Protein AF-A0A7V9SM73-F1 (afdb_monomer)

Foldseek 3Di:
DDDPQKDKDKDKDQPCLVCLVVLLVVLQCLLVVLVVLLVVVKFKWKDKAFAQDKAQWTWTFDDDPVDTDTDIDGHQWIKHFHAKDFDFCDQVDAPDPVRTPKIKTWIWIAHPVPGIDIDIEMQPDWDDDLQKIKHFDWFQLQKDFQKFWKWWAFPVDDDIDIDIAGAQGWDADPQRKIKGWDGKEQAWDADPVRDTDHPDSHNPKIKTKIWIQGPVRDIDIAIAIQDDDDCPDPRQPDDPRTRMHTPDGRIGTRITMMMMMGDNPCSNVSSCVRSVVSNVVSVCSNVVRKIKMKMWMWHDDDVPDIDIDIDMDIPDDVVVVVVVVVVVVVVVD

Radius of gyration: 36.96 Å; Cα contacts (8 Å, |Δi|>4): 712; chains: 1; bounding box: 96×43×105 Å

Nearest PDB structures (foldseek):
  7s9y-assembly1_A  TM=2.688E-01  e=1.148E-07  Helicobacter hepaticus
  7s9z-assembly1_A  TM=2.799E-01  e=4.205E-07  Helicobacter hepaticus
  6g4r-assembly1_G  TM=1.790E-01  e=5.704E-01  Corynebacterium glutamicum
  5l2k-assembly1_A  TM=1.813E-01  e=2.329E+00  Homo sapiens
  8sgm-assembly1_A  TM=9.314E-02  e=4.000E+00  Homo sapiens

Structure (mmCIF, N/CA/C/O backbone):
data_AF-A0A7V9SM73-F1
#
_entry.id   AF-A0A7V9SM73-F1
#
loop_
_atom_site.group_PDB
_atom_site.id
_atom_site.type_symbol
_atom_site.label_atom_id
_atom_site.label_alt_id
_atom_site.label_comp_id
_atom_site.label_asym_id
_atom_site.label_entity_id
_atom_site.label_seq_id
_atom_site.pdbx_PDB_ins_code
_atom_site.Cartn_x
_atom_site.Cartn_y
_atom_site.Cartn_z
_atom_site.occupancy
_atom_site.B_iso_or_equiv
_atom_site.auth_seq_id
_atom_site.auth_comp_id
_atom_site.auth_asym_id
_atom_site.auth_atom_id
_atom_site.pdbx_PDB_model_num
ATOM 1 N N . THR A 1 1 ? -51.615 1.003 48.370 1.00 64.31 1 THR A N 1
ATOM 2 C CA . THR A 1 1 ? -52.283 -0.127 49.055 1.00 64.31 1 THR A CA 1
ATOM 3 C C . THR A 1 1 ? -52.753 0.336 50.409 1.00 64.31 1 THR A C 1
ATOM 5 O O . THR A 1 1 ? -52.022 1.058 51.076 1.00 64.31 1 THR A O 1
ATOM 8 N N . GLU A 1 2 ? -53.961 -0.045 50.805 1.00 69.06 2 GLU A N 1
ATOM 9 C CA . GLU A 1 2 ? -54.524 0.317 52.105 1.00 69.06 2 GLU A CA 1
ATOM 10 C C . GLU A 1 2 ? -54.327 -0.834 53.096 1.00 69.06 2 GLU A C 1
ATOM 12 O O . GLU A 1 2 ? -54.562 -1.998 52.764 1.00 69.06 2 GLU A O 1
ATOM 17 N N . LYS A 1 3 ? -53.828 -0.536 54.298 1.00 69.50 3 LYS A N 1
ATOM 18 C CA . LYS A 1 3 ? -53.634 -1.543 55.348 1.00 69.50 3 LYS A CA 1
ATOM 19 C C . LYS A 1 3 ? -53.884 -0.909 56.712 1.00 69.50 3 LYS A C 1
ATOM 21 O O . LYS A 1 3 ? -53.187 0.030 57.082 1.00 69.50 3 LYS A O 1
ATOM 26 N N . LYS A 1 4 ? -54.848 -1.454 57.468 1.00 67.38 4 LYS A N 1
ATOM 27 C CA . LYS A 1 4 ? -55.255 -0.961 58.802 1.00 67.38 4 LYS A CA 1
ATOM 28 C C . LYS A 1 4 ? -55.646 0.535 58.816 1.00 67.38 4 LYS A C 1
ATOM 30 O O . LYS A 1 4 ? -55.198 1.261 59.693 1.00 67.38 4 LYS A O 1
ATOM 35 N N . GLY A 1 5 ? -56.427 0.996 57.833 1.00 71.31 5 GLY A N 1
ATOM 36 C CA . GLY A 1 5 ? -56.902 2.390 57.752 1.00 71.31 5 GLY A CA 1
ATOM 37 C C . GLY A 1 5 ? -55.859 3.418 57.296 1.00 71.31 5 GLY A C 1
ATOM 38 O O . GLY A 1 5 ? -56.149 4.608 57.286 1.00 71.31 5 GLY A O 1
ATOM 39 N N . LYS A 1 6 ? -54.657 2.969 56.905 1.00 79.38 6 LYS A N 1
ATOM 40 C CA . LYS A 1 6 ? -53.593 3.825 56.366 1.00 79.38 6 LYS A CA 1
ATOM 41 C C . LYS A 1 6 ? -53.393 3.572 54.880 1.00 79.38 6 LYS A C 1
ATOM 43 O O . LYS A 1 6 ? -53.278 2.413 54.457 1.00 79.38 6 LYS A O 1
ATOM 48 N N . LEU A 1 7 ? -53.297 4.644 54.098 1.00 84.06 7 LEU A N 1
ATOM 49 C CA . LEU A 1 7 ? -53.053 4.579 52.660 1.00 84.06 7 LEU A CA 1
ATOM 50 C C . LEU A 1 7 ? -51.554 4.729 52.375 1.00 84.06 7 LEU A C 1
ATOM 52 O O . LEU A 1 7 ? -50.944 5.747 52.687 1.00 84.06 7 LEU A O 1
ATOM 56 N N . PHE A 1 8 ? -50.964 3.711 51.746 1.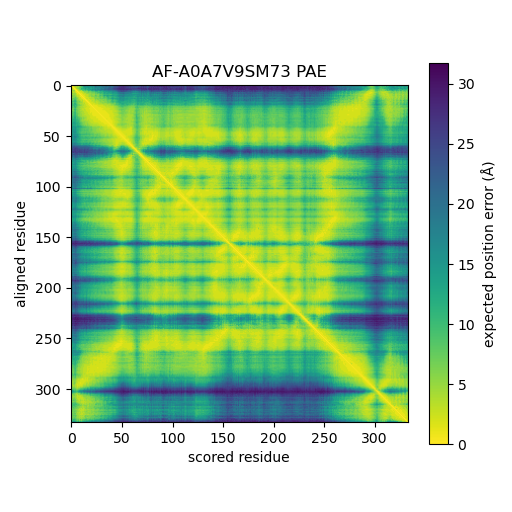00 85.00 8 PHE A N 1
ATOM 57 C CA . PHE A 1 8 ? -49.577 3.736 51.284 1.00 85.00 8 PHE A CA 1
ATOM 58 C C . PHE A 1 8 ? -49.524 3.978 49.776 1.00 85.00 8 PHE A C 1
ATOM 60 O O . PHE A 1 8 ? -50.068 3.185 48.997 1.00 85.00 8 PHE A O 1
ATOM 67 N N . VAL A 1 9 ? -48.819 5.026 49.360 1.00 87.31 9 VAL A N 1
ATOM 68 C CA . VAL A 1 9 ? -48.533 5.336 47.956 1.00 87.31 9 VAL A CA 1
ATOM 69 C C . VAL A 1 9 ? -47.044 5.129 47.704 1.00 87.31 9 VAL A C 1
ATOM 71 O O . VAL A 1 9 ? -46.205 5.575 48.483 1.00 87.31 9 VAL A O 1
ATOM 74 N N . PHE A 1 10 ? -46.708 4.432 46.620 1.00 88.94 10 PHE A N 1
ATOM 75 C CA . PHE A 1 10 ? -45.329 4.199 46.200 1.00 88.94 10 PHE A CA 1
ATOM 76 C C . PHE A 1 10 ? -45.153 4.631 44.751 1.00 88.94 10 PHE A C 1
ATOM 78 O O . PHE A 1 10 ? -45.909 4.203 43.880 1.00 88.94 10 PHE A O 1
ATOM 85 N N . GLY A 1 11 ? -44.130 5.444 44.504 1.00 87.19 11 GLY A N 1
ATOM 86 C CA . GLY A 1 11 ? -43.685 5.811 43.168 1.00 87.19 11 GLY A CA 1
ATOM 87 C C . GLY A 1 11 ? -42.206 5.496 42.998 1.00 87.19 11 GLY A C 1
ATOM 88 O O . GLY A 1 11 ? -41.393 5.772 43.883 1.00 87.19 11 GLY A O 1
ATOM 89 N N . GLU A 1 12 ? -41.833 4.943 41.846 1.00 90.25 12 GLU A N 1
ATOM 90 C CA . GLU A 1 12 ? -40.429 4.796 41.471 1.00 90.25 12 GLU A CA 1
ATOM 91 C C . GLU A 1 12 ? -40.165 5.223 40.031 1.00 90.25 12 GLU A C 1
ATOM 93 O O . GLU A 1 12 ? -41.010 5.077 39.151 1.00 90.25 12 GLU A O 1
ATOM 98 N N . SER A 1 13 ? -38.963 5.743 39.795 1.00 86.94 13 SER A N 1
ATOM 99 C CA . SER A 1 13 ? -38.484 6.138 38.471 1.00 86.94 13 SER A CA 1
ATOM 100 C C . SER A 1 13 ? -37.019 5.751 38.308 1.00 86.94 13 SER A C 1
ATOM 102 O O . SER A 1 13 ? -36.251 5.782 39.268 1.00 86.94 13 SER A O 1
ATOM 104 N N . GLY A 1 14 ? -36.624 5.343 37.100 1.00 84.50 14 GLY A N 1
ATOM 105 C CA . GLY A 1 14 ? -35.244 4.942 36.809 1.00 84.50 14 GLY A CA 1
ATOM 106 C C . GLY A 1 14 ? -34.864 3.534 37.288 1.00 84.50 14 GLY A C 1
ATOM 107 O O . GLY A 1 14 ? -33.688 3.275 37.527 1.00 84.50 14 GLY A O 1
ATOM 108 N N . ARG A 1 15 ? -35.830 2.606 37.420 1.00 85.62 15 ARG A N 1
ATOM 109 C CA . ARG A 1 15 ? -35.605 1.184 37.797 1.00 85.62 15 ARG A CA 1
ATOM 110 C C . ARG A 1 15 ? -34.465 0.519 37.024 1.00 85.62 15 ARG A C 1
ATOM 112 O O . ARG A 1 15 ? -33.701 -0.254 37.599 1.00 85.62 15 ARG A O 1
ATOM 119 N N . TRP A 1 16 ? -34.357 0.846 35.737 1.00 85.06 16 TRP A N 1
ATOM 120 C CA . TRP A 1 16 ? -33.359 0.319 34.808 1.00 85.06 16 TRP A CA 1
ATOM 121 C C . TRP A 1 16 ? -31.916 0.606 35.230 1.00 85.06 16 TRP A C 1
ATOM 123 O O . TRP A 1 16 ? -31.028 -0.160 34.876 1.00 85.06 16 TRP A O 1
ATOM 133 N N . ASN A 1 17 ? -31.665 1.637 36.045 1.00 86.31 17 ASN A N 1
ATOM 134 C CA . ASN A 1 17 ? -30.316 1.941 36.526 1.00 86.31 17 ASN A CA 1
ATOM 135 C C . ASN A 1 17 ? -29.705 0.787 37.346 1.00 86.31 17 ASN A C 1
ATOM 137 O O . ASN A 1 17 ? -28.495 0.594 37.359 1.00 86.31 17 ASN A O 1
ATOM 141 N N . ARG A 1 18 ? -30.537 -0.053 37.978 1.00 83.81 18 ARG A N 1
ATOM 142 C CA . ARG A 1 18 ? -30.065 -1.266 38.670 1.00 83.81 18 ARG A CA 1
ATOM 143 C C . ARG A 1 18 ? -29.374 -2.253 37.735 1.00 83.81 18 ARG A C 1
ATOM 145 O O . ARG A 1 18 ? -28.500 -2.986 38.179 1.00 83.81 18 ARG A O 1
ATOM 152 N N . LEU A 1 19 ? -29.758 -2.259 36.458 1.00 88.25 19 LEU A N 1
ATOM 153 C CA . LEU A 1 19 ? -29.127 -3.095 35.445 1.00 88.25 19 LEU A CA 1
ATOM 154 C C . LEU A 1 19 ? -27.842 -2.478 34.887 1.00 88.25 19 LEU A C 1
ATOM 156 O O . LEU A 1 19 ? -27.051 -3.182 34.269 1.00 88.25 19 LEU A O 1
ATOM 160 N N . GLY A 1 20 ? -27.603 -1.189 35.131 1.00 88.00 20 GLY A N 1
ATOM 161 C CA . GLY A 1 20 ? -26.483 -0.462 34.547 1.00 88.00 20 GLY A CA 1
ATOM 162 C C . GLY A 1 20 ? -25.119 -1.051 34.909 1.00 88.00 20 GLY A C 1
ATOM 163 O O . GLY A 1 20 ? -24.248 -1.123 34.048 1.00 88.00 20 GLY A O 1
ATOM 164 N N . ALA A 1 21 ? -24.954 -1.576 36.130 1.00 88.94 21 ALA A N 1
ATOM 165 C CA . ALA A 1 21 ? -23.734 -2.287 36.511 1.00 88.94 21 ALA A CA 1
ATOM 166 C C . ALA A 1 21 ? -23.471 -3.502 35.604 1.00 88.94 21 ALA A C 1
ATOM 168 O O . ALA A 1 21 ? -22.347 -3.682 35.146 1.00 88.94 21 ALA A O 1
ATOM 169 N N . TYR A 1 22 ? -24.493 -4.299 35.282 1.00 93.19 22 TYR A N 1
ATOM 170 C CA . TYR A 1 22 ? -24.337 -5.447 34.386 1.00 93.19 22 TYR A CA 1
ATOM 171 C C . TYR A 1 22 ? -24.033 -5.014 32.951 1.00 93.19 22 TYR A C 1
ATOM 173 O O . TYR A 1 22 ? -23.178 -5.618 32.314 1.00 93.19 22 TYR A O 1
ATOM 181 N N . ILE A 1 23 ? -24.661 -3.937 32.465 1.00 92.81 23 ILE A N 1
ATOM 182 C CA . ILE A 1 23 ? -24.383 -3.388 31.127 1.00 92.81 23 ILE A CA 1
ATOM 183 C C . ILE A 1 23 ? -22.910 -2.962 31.019 1.00 92.81 23 ILE A C 1
ATOM 185 O O . ILE A 1 23 ? -22.254 -3.293 30.035 1.00 92.81 23 ILE A O 1
ATOM 189 N N . VAL A 1 24 ? -22.365 -2.303 32.050 1.00 94.81 24 VAL A N 1
ATOM 190 C CA . VAL A 1 24 ? -20.937 -1.938 32.112 1.00 94.81 24 VAL A CA 1
ATOM 191 C C . VAL A 1 24 ? -20.042 -3.177 32.029 1.00 94.81 24 VAL A C 1
ATOM 193 O O . VAL A 1 24 ? -19.101 -3.190 31.240 1.00 94.81 24 VAL A O 1
ATOM 196 N N . HIS A 1 25 ? -20.339 -4.232 32.795 1.00 95.38 25 HIS A N 1
ATOM 197 C CA . HIS A 1 25 ? -19.528 -5.456 32.776 1.00 95.38 25 HIS A CA 1
ATOM 198 C C . HIS A 1 25 ? -19.610 -6.185 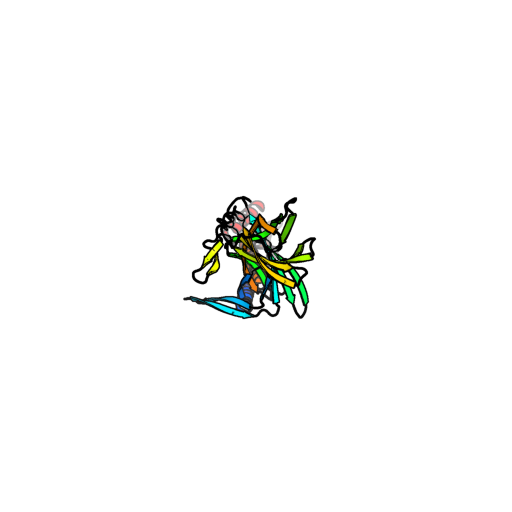31.434 1.00 95.38 25 HIS A C 1
ATOM 200 O O . HIS A 1 25 ? -18.589 -6.647 30.940 1.00 95.38 25 HIS A O 1
ATOM 206 N N . VAL A 1 26 ? -20.791 -6.260 30.816 1.00 96.06 26 VAL A N 1
ATOM 207 C CA . VAL A 1 26 ? -20.950 -6.864 29.485 1.00 96.06 26 VAL A CA 1
ATOM 208 C C . VAL A 1 26 ? -20.148 -6.088 28.440 1.00 96.06 26 VAL A C 1
ATOM 210 O O . VAL A 1 26 ? -19.432 -6.705 27.653 1.00 96.06 26 VAL A O 1
ATOM 213 N N . ALA A 1 27 ? -20.204 -4.753 28.453 1.00 95.62 27 ALA A N 1
ATOM 214 C CA . ALA A 1 27 ? -19.426 -3.927 27.531 1.00 95.62 27 ALA A CA 1
ATOM 215 C C . ALA A 1 27 ? -17.911 -4.108 27.734 1.00 95.62 27 ALA A C 1
ATOM 217 O O . ALA A 1 27 ? -17.169 -4.285 26.770 1.00 95.62 27 ALA A O 1
ATOM 218 N N . LEU A 1 28 ? -17.465 -4.146 28.992 1.00 96.06 28 LEU A N 1
ATOM 219 C CA . LEU A 1 28 ? -16.065 -4.355 29.358 1.00 96.06 28 LEU A CA 1
ATOM 220 C C . LEU A 1 28 ? -15.559 -5.756 28.972 1.00 96.06 28 LEU A C 1
ATOM 222 O O . LEU A 1 28 ? -14.483 -5.877 28.393 1.00 96.06 28 LEU A O 1
ATOM 226 N N . LEU A 1 29 ? -16.347 -6.807 29.214 1.00 96.25 29 LEU A N 1
ATOM 227 C CA . LEU A 1 29 ? -16.020 -8.166 28.771 1.00 96.25 29 LEU A CA 1
ATOM 228 C C . LEU A 1 29 ? -15.980 -8.265 27.244 1.00 96.25 29 LEU A C 1
ATOM 230 O O . LEU A 1 29 ? -15.068 -8.880 26.704 1.00 96.25 29 LEU A O 1
ATOM 234 N N . THR A 1 30 ? -16.920 -7.626 26.544 1.00 95.38 30 THR A N 1
ATOM 235 C CA . THR A 1 30 ? -16.930 -7.584 25.071 1.00 95.38 30 THR A CA 1
ATOM 236 C C . THR A 1 30 ? -15.675 -6.904 24.528 1.00 95.38 30 THR A C 1
ATOM 238 O O . THR A 1 30 ? -15.067 -7.404 23.585 1.00 95.38 30 THR A O 1
ATOM 241 N N . LEU A 1 31 ? -15.253 -5.797 25.149 1.00 95.00 31 LEU A N 1
ATOM 242 C CA . LEU A 1 31 ? -14.025 -5.088 24.793 1.00 95.00 31 LEU A CA 1
ATOM 243 C C . LEU A 1 31 ? -12.796 -5.988 24.960 1.00 95.00 31 LEU A C 1
ATOM 245 O O . LEU A 1 31 ? -12.011 -6.128 24.024 1.00 95.00 31 LEU A O 1
ATOM 249 N N . PHE A 1 32 ? -12.638 -6.626 26.123 1.00 94.88 32 PHE A N 1
ATOM 250 C CA . PHE A 1 32 ? -11.474 -7.472 26.389 1.00 94.88 32 PHE A CA 1
ATOM 251 C C . PHE A 1 32 ? -11.447 -8.737 25.540 1.00 94.88 32 PHE A C 1
ATOM 253 O O . PHE A 1 32 ? -10.401 -9.060 24.987 1.00 94.88 32 PHE A O 1
ATOM 260 N N . ILE A 1 33 ? -12.578 -9.429 25.395 1.00 94.50 33 ILE A N 1
ATOM 261 C CA . ILE A 1 33 ? -12.656 -10.643 24.577 1.00 94.50 33 ILE A CA 1
ATOM 262 C C . ILE A 1 33 ? -12.399 -10.306 23.108 1.00 94.50 33 ILE A C 1
ATOM 264 O O . ILE A 1 33 ? -11.611 -10.991 22.465 1.00 94.50 33 ILE A O 1
ATOM 268 N N . GLY A 1 34 ? -12.998 -9.234 22.579 1.00 92.19 34 GLY A N 1
ATOM 269 C CA . GLY A 1 34 ? -12.760 -8.826 21.195 1.00 92.19 34 GLY A CA 1
ATOM 270 C C . GLY A 1 34 ? -11.295 -8.457 20.946 1.00 92.19 34 GLY A C 1
ATOM 271 O O . GLY A 1 34 ? -10.704 -8.898 19.963 1.00 92.19 34 GLY A O 1
ATOM 272 N N . HIS A 1 35 ? -10.667 -7.722 21.867 1.00 90.25 35 HIS A N 1
ATOM 273 C CA . HIS A 1 35 ? -9.249 -7.394 21.738 1.00 90.25 35 HIS A CA 1
ATOM 274 C C . HIS A 1 35 ? -8.359 -8.640 21.839 1.00 90.25 35 HIS A C 1
ATOM 276 O O . HIS A 1 35 ? -7.471 -8.827 21.013 1.00 90.25 35 HIS A O 1
ATOM 282 N N . PHE A 1 36 ? -8.644 -9.534 22.789 1.00 91.88 36 PHE A N 1
ATOM 283 C CA . PHE A 1 36 ? -7.939 -10.806 22.938 1.00 91.88 36 PHE A CA 1
ATOM 284 C C . PHE A 1 36 ? -8.042 -11.672 21.675 1.00 91.88 36 PHE A C 1
ATOM 286 O O . PHE A 1 36 ? -7.029 -12.153 21.176 1.00 91.88 36 PHE A O 1
ATOM 293 N N . CYS A 1 37 ? -9.242 -11.823 21.106 1.00 91.31 37 CYS A N 1
ATOM 294 C CA . CYS A 1 37 ? -9.434 -12.551 19.854 1.00 91.31 37 CYS A CA 1
ATOM 295 C C . CYS A 1 37 ? -8.664 -11.905 18.693 1.00 91.31 37 CYS A C 1
ATOM 297 O O . CYS A 1 37 ? -8.046 -12.620 17.909 1.00 91.31 37 CYS A O 1
ATOM 299 N N . SER A 1 38 ? -8.656 -10.572 18.596 1.00 88.12 38 SER A N 1
ATOM 300 C CA . SER A 1 38 ? -7.887 -9.869 17.562 1.00 88.12 38 SER A CA 1
ATOM 301 C C . SER A 1 38 ? -6.384 -10.129 17.675 1.00 88.12 38 SER A C 1
ATOM 303 O O . SER A 1 38 ? -5.732 -10.259 16.647 1.00 88.12 38 SER A O 1
ATOM 305 N N . LEU A 1 39 ? -5.839 -10.203 18.892 1.00 86.38 39 LEU A N 1
ATOM 306 C CA . LEU A 1 39 ? -4.420 -10.489 19.119 1.00 86.38 39 LEU A CA 1
ATOM 307 C C . LEU A 1 39 ? -4.072 -11.959 18.860 1.00 86.38 39 LEU A C 1
ATOM 309 O O . LEU A 1 39 ? -2.995 -12.250 18.357 1.00 86.38 39 LEU A O 1
ATOM 313 N N . GLN A 1 40 ? -4.971 -12.885 19.204 1.00 88.69 40 GLN A N 1
ATOM 314 C CA . GLN A 1 40 ? -4.699 -14.319 19.108 1.00 88.69 40 GLN A CA 1
ATOM 315 C C . GLN A 1 40 ? -4.840 -14.872 17.684 1.00 88.69 40 GLN A C 1
ATOM 317 O O . GLN A 1 40 ? -4.158 -15.830 17.326 1.00 88.69 40 GLN A O 1
ATOM 322 N N . PHE A 1 41 ? -5.766 -14.318 16.896 1.00 88.88 41 PHE A N 1
ATOM 323 C CA . PHE A 1 41 ? -6.106 -14.821 15.558 1.00 88.88 41 PHE A CA 1
ATOM 324 C C . PHE A 1 41 ? -5.717 -13.870 14.427 1.00 88.88 41 PHE A C 1
ATOM 326 O O . PHE A 1 41 ? -5.799 -14.252 13.258 1.00 88.88 41 PHE A O 1
ATOM 333 N N . GLY A 1 42 ? -5.349 -12.636 14.762 1.00 88.62 42 GLY A N 1
ATOM 334 C CA . GLY A 1 42 ? -4.896 -11.640 13.809 1.00 88.62 42 GLY A CA 1
ATOM 335 C C . GLY A 1 42 ? -3.381 -11.509 13.767 1.00 88.62 42 GLY A C 1
ATOM 336 O O . GLY A 1 42 ? -2.667 -12.039 14.614 1.00 88.62 42 GLY A O 1
ATOM 337 N N . PHE A 1 43 ? -2.891 -10.790 12.763 1.00 89.56 43 PHE A N 1
ATOM 338 C CA . PHE A 1 43 ? -1.483 -10.419 12.660 1.00 89.56 43 PHE A CA 1
ATOM 339 C C . PHE A 1 43 ? -1.312 -9.139 11.845 1.00 89.56 43 PHE A C 1
ATOM 341 O O . PHE A 1 43 ? -2.157 -8.803 11.011 1.00 89.56 43 PHE A O 1
ATOM 348 N N . ASP A 1 44 ? -0.175 -8.481 12.049 1.00 90.31 44 ASP A N 1
ATOM 349 C CA . ASP A 1 44 ? 0.286 -7.364 11.234 1.00 90.31 44 ASP A CA 1
ATOM 350 C C . ASP A 1 44 ? 1.516 -7.806 10.419 1.00 90.31 44 ASP A C 1
ATOM 352 O O . ASP A 1 44 ? 2.416 -8.482 10.925 1.00 90.31 44 ASP A O 1
ATOM 356 N N . ALA A 1 45 ? 1.554 -7.438 9.141 1.00 92.19 45 ALA A N 1
ATOM 357 C CA . ALA A 1 45 ? 2.648 -7.760 8.234 1.00 92.19 45 ALA A CA 1
ATOM 358 C C . ALA A 1 45 ? 2.940 -6.614 7.265 1.00 92.19 45 ALA A C 1
ATOM 360 O O . ALA A 1 45 ? 2.062 -5.814 6.957 1.00 92.19 45 ALA A O 1
ATOM 36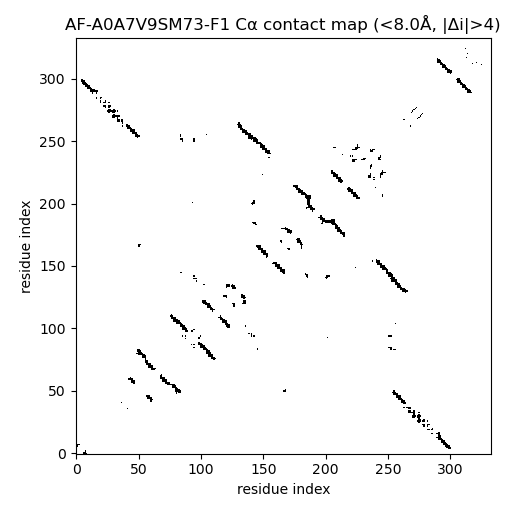1 N N . ASP A 1 46 ? 4.150 -6.585 6.724 1.00 93.44 46 ASP A N 1
ATOM 362 C CA . ASP A 1 46 ? 4.525 -5.720 5.613 1.00 93.44 46 ASP A CA 1
ATOM 363 C C . ASP A 1 46 ? 4.734 -6.543 4.343 1.00 93.44 46 ASP A C 1
ATOM 365 O O . ASP A 1 46 ? 5.250 -7.664 4.364 1.00 93.44 46 ASP A O 1
ATOM 369 N N . VAL A 1 47 ? 4.411 -5.943 3.203 1.00 94.12 47 VAL A N 1
ATOM 370 C CA . VAL A 1 47 ? 4.782 -6.477 1.899 1.00 94.12 47 VAL A CA 1
ATOM 371 C C . VAL A 1 47 ? 5.279 -5.367 0.989 1.00 94.12 47 VAL A C 1
ATOM 373 O O . VAL A 1 47 ? 4.643 -4.327 0.805 1.00 94.12 47 VAL A O 1
ATOM 376 N N . ARG A 1 48 ? 6.452 -5.590 0.401 1.00 94.56 48 ARG A N 1
ATOM 377 C CA . ARG A 1 48 ? 7.010 -4.711 -0.623 1.00 94.56 48 ARG A CA 1
ATOM 378 C C . ARG A 1 48 ? 6.418 -5.081 -1.977 1.00 94.56 48 ARG A C 1
ATOM 380 O O . ARG A 1 48 ? 6.487 -6.240 -2.376 1.00 94.56 48 ARG A O 1
ATOM 387 N N . MET A 1 49 ? 5.912 -4.076 -2.679 1.00 94.75 49 MET A N 1
ATOM 388 C CA . MET A 1 49 ? 5.229 -4.198 -3.960 1.00 94.75 49 MET A CA 1
ATOM 389 C C . MET A 1 49 ? 5.908 -3.333 -5.023 1.00 94.75 49 MET A C 1
ATOM 391 O O . MET A 1 49 ? 5.818 -2.103 -4.995 1.00 94.75 49 MET A O 1
ATOM 395 N N . MET A 1 50 ? 6.568 -3.976 -5.983 1.00 94.50 50 MET A N 1
ATOM 396 C CA . MET A 1 50 ? 7.009 -3.365 -7.241 1.00 94.50 50 MET A CA 1
ATOM 397 C C . MET A 1 50 ? 6.065 -3.737 -8.383 1.00 94.50 50 MET A C 1
ATOM 399 O O . MET A 1 50 ? 5.640 -4.887 -8.433 1.00 94.50 50 MET A O 1
ATOM 403 N N . PRO A 1 51 ? 5.777 -2.844 -9.345 1.00 94.50 51 PRO A N 1
ATOM 404 C CA . PRO A 1 51 ? 5.000 -3.211 -10.525 1.00 94.50 51 PRO A CA 1
ATOM 405 C C . PRO A 1 51 ? 5.588 -4.435 -11.233 1.00 94.50 51 PRO A C 1
ATOM 407 O O . PRO A 1 51 ? 6.797 -4.505 -11.452 1.00 94.50 51 PRO A O 1
ATOM 410 N N . GLY A 1 52 ? 4.732 -5.389 -11.591 1.00 92.69 52 GLY A N 1
ATOM 411 C CA . GLY A 1 52 ? 5.098 -6.687 -12.165 1.00 92.69 52 GLY A CA 1
ATOM 412 C C . GLY A 1 52 ? 5.520 -7.749 -11.143 1.00 92.69 52 GLY A C 1
ATOM 413 O O . GLY A 1 52 ? 5.640 -8.915 -11.511 1.00 92.69 52 GLY A O 1
ATOM 414 N N . GLN A 1 53 ? 5.726 -7.390 -9.872 1.00 94.06 53 GLN A N 1
ATOM 415 C CA . GLN A 1 53 ? 6.063 -8.348 -8.822 1.00 94.06 53 GLN A CA 1
ATOM 416 C C . GLN A 1 53 ? 4.841 -9.190 -8.461 1.00 94.06 53 GLN A C 1
ATOM 418 O O . GLN A 1 53 ? 3.766 -8.659 -8.173 1.00 94.06 53 GLN A O 1
ATOM 423 N N . VAL A 1 54 ? 5.055 -10.501 -8.427 1.00 95.56 54 VAL A N 1
ATOM 424 C CA . VAL A 1 54 ? 4.097 -11.509 -7.980 1.00 95.56 54 VAL A CA 1
ATOM 425 C C . VAL A 1 54 ? 4.654 -12.119 -6.699 1.00 95.56 54 VAL A C 1
ATOM 427 O O . VAL A 1 54 ? 5.801 -12.560 -6.682 1.00 95.56 54 VAL A O 1
ATOM 430 N N . THR A 1 55 ? 3.879 -12.110 -5.619 1.00 94.44 55 THR A N 1
ATOM 431 C CA . THR A 1 55 ? 4.296 -12.692 -4.340 1.00 94.44 55 THR A CA 1
ATOM 432 C C . THR A 1 55 ? 3.104 -13.239 -3.569 1.00 94.44 55 THR A C 1
ATOM 434 O O . THR A 1 55 ? 2.006 -12.687 -3.606 1.00 94.44 55 THR A O 1
ATOM 437 N N . ASN A 1 56 ? 3.322 -14.323 -2.841 1.00 93.12 56 ASN A N 1
ATOM 438 C CA . ASN A 1 56 ? 2.473 -14.757 -1.737 1.00 93.12 56 ASN A CA 1
ATOM 439 C C . ASN A 1 56 ? 3.207 -14.637 -0.393 1.00 93.12 56 ASN A C 1
ATOM 441 O O . ASN A 1 56 ? 2.638 -14.983 0.632 1.00 93.12 56 ASN A O 1
ATOM 445 N N . GLU A 1 57 ? 4.450 -14.160 -0.377 1.00 92.44 57 GLU A N 1
ATOM 446 C CA . GLU A 1 57 ? 5.244 -13.985 0.834 1.00 92.44 57 GLU A CA 1
ATOM 447 C C . GLU A 1 57 ? 5.049 -12.587 1.424 1.00 92.44 57 GLU A C 1
ATOM 449 O O . GLU A 1 57 ? 5.073 -11.574 0.715 1.00 92.44 57 GLU A O 1
ATOM 454 N N . ILE A 1 58 ? 4.881 -12.551 2.742 1.00 90.56 58 ILE A N 1
ATOM 455 C CA . ILE A 1 58 ? 4.714 -11.362 3.575 1.00 90.56 58 ILE A CA 1
ATOM 456 C C . ILE A 1 58 ? 5.702 -11.413 4.742 1.00 90.56 58 ILE A C 1
ATOM 458 O O . ILE A 1 58 ? 6.149 -12.486 5.144 1.00 90.56 58 ILE A O 1
ATOM 462 N N . GLN A 1 59 ? 6.042 -10.255 5.300 1.00 87.88 59 GLN A N 1
ATOM 463 C CA . GLN A 1 59 ? 6.910 -10.151 6.471 1.00 87.88 59 GLN A CA 1
ATOM 464 C C . GLN A 1 59 ? 6.067 -9.831 7.699 1.00 87.88 59 GLN A C 1
ATOM 466 O O . GLN A 1 59 ? 5.632 -8.693 7.856 1.00 87.88 59 GLN A O 1
ATOM 471 N N . LEU A 1 60 ? 5.837 -10.820 8.561 1.00 82.94 60 LEU A N 1
ATOM 472 C CA . LEU A 1 60 ? 5.174 -10.611 9.847 1.00 82.94 60 LEU A CA 1
ATOM 473 C C . LEU A 1 60 ? 6.003 -9.661 10.709 1.00 82.94 60 LEU A C 1
ATOM 475 O O . LEU A 1 60 ? 7.232 -9.729 10.699 1.00 82.94 60 LEU A O 1
ATOM 479 N N . ILE A 1 61 ? 5.327 -8.790 11.450 1.00 75.75 61 ILE A N 1
ATOM 480 C CA . ILE A 1 61 ? 5.957 -7.906 12.426 1.00 75.75 61 ILE A CA 1
ATOM 481 C C . ILE A 1 61 ? 5.600 -8.427 13.813 1.00 75.75 61 ILE A C 1
ATOM 483 O O . ILE A 1 61 ? 4.472 -8.243 14.268 1.00 75.75 61 ILE A O 1
ATOM 487 N N . GLU A 1 62 ? 6.557 -9.059 14.489 1.00 67.69 62 GLU A N 1
ATOM 488 C CA . GLU A 1 62 ? 6.377 -9.490 15.873 1.00 67.69 62 GLU A CA 1
ATOM 489 C C . GLU A 1 62 ? 7.114 -8.533 16.814 1.00 67.69 62 GLU A C 1
ATOM 491 O O . GLU A 1 62 ? 8.312 -8.274 16.673 1.00 67.69 62 GLU A O 1
ATOM 496 N N . PHE A 1 63 ? 6.369 -7.958 17.758 1.00 61.38 63 PHE A N 1
ATOM 497 C CA . PHE A 1 63 ? 6.911 -7.079 18.787 1.00 61.38 63 PHE A CA 1
ATOM 498 C C . PHE A 1 63 ? 7.199 -7.907 20.040 1.00 61.38 63 PHE A C 1
ATOM 500 O O . PHE A 1 63 ? 6.306 -8.117 20.860 1.00 61.38 63 PHE A O 1
ATOM 507 N N . ASN A 1 64 ? 8.444 -8.358 20.206 1.00 57.31 64 ASN A N 1
ATOM 508 C CA . ASN A 1 64 ? 8.919 -8.835 21.501 1.00 57.31 64 ASN A CA 1
ATOM 509 C C . ASN A 1 64 ? 9.444 -7.651 22.323 1.00 57.31 64 ASN A C 1
ATOM 511 O O . ASN A 1 64 ? 9.957 -6.681 21.766 1.00 57.31 64 ASN A O 1
ATOM 515 N N . LEU A 1 65 ? 9.310 -7.735 23.653 1.00 61.06 65 LEU A N 1
ATOM 516 C CA . LEU A 1 65 ? 9.644 -6.666 24.613 1.00 61.06 65 LEU A CA 1
ATOM 517 C C . LEU A 1 65 ? 11.040 -6.048 24.401 1.00 61.06 65 LEU A C 1
ATOM 519 O O . LEU A 1 65 ? 11.216 -4.870 24.704 1.00 61.06 65 LEU A O 1
ATOM 523 N N . ASP A 1 66 ? 11.981 -6.807 23.828 1.00 57.25 66 ASP A N 1
ATOM 524 C CA . ASP A 1 66 ? 13.361 -6.376 23.591 1.00 57.25 66 ASP A CA 1
ATOM 525 C C . ASP A 1 66 ? 13.770 -6.295 22.102 1.00 57.25 66 ASP A C 1
ATOM 527 O O . ASP A 1 66 ? 14.789 -5.670 21.800 1.00 57.25 66 ASP A O 1
ATOM 531 N N . GLN A 1 67 ? 13.024 -6.893 21.156 1.00 54.41 67 GLN A N 1
ATOM 532 C CA . GLN A 1 67 ? 13.392 -6.935 19.726 1.00 54.41 67 GLN A CA 1
ATOM 533 C C . GLN A 1 67 ? 12.168 -7.003 18.794 1.00 54.41 67 GLN A C 1
ATOM 535 O O . GLN A 1 67 ? 11.221 -7.750 19.033 1.00 54.41 67 GLN A O 1
ATOM 540 N N . GLN A 1 68 ? 12.213 -6.235 17.699 1.00 60.91 68 GLN A N 1
ATOM 541 C CA . GLN A 1 68 ? 11.280 -6.367 16.578 1.00 60.91 68 GLN A CA 1
ATOM 542 C C . GLN A 1 68 ? 11.851 -7.390 15.594 1.00 60.91 68 GLN A C 1
ATOM 544 O O . GLN A 1 68 ? 12.832 -7.102 14.904 1.00 60.91 68 GLN A O 1
ATOM 549 N N . GLU A 1 69 ? 11.235 -8.564 15.510 1.00 67.00 69 GLU A N 1
ATOM 550 C CA . GLU A 1 69 ? 11.660 -9.615 14.588 1.00 67.00 69 GLU A CA 1
ATOM 551 C C . GLU A 1 69 ? 10.704 -9.679 13.392 1.00 67.00 69 GLU A C 1
ATOM 553 O O . GLU A 1 69 ? 9.488 -9.508 13.521 1.00 67.00 69 GLU A O 1
ATOM 558 N N . ARG A 1 70 ? 11.274 -9.859 12.194 1.00 69.81 70 ARG A N 1
ATOM 559 C CA . ARG A 1 70 ? 10.525 -9.992 10.942 1.00 69.81 70 ARG A CA 1
ATOM 560 C C . ARG A 1 70 ? 10.688 -11.409 10.420 1.00 69.81 70 ARG A C 1
ATOM 562 O O . ARG A 1 70 ? 11.794 -11.790 10.042 1.00 69.81 70 ARG A O 1
ATOM 569 N N . TYR A 1 71 ? 9.593 -12.157 10.345 1.00 79.06 71 TYR A N 1
ATOM 570 C CA . TYR A 1 71 ? 9.588 -13.527 9.834 1.00 79.06 71 TYR A CA 1
ATOM 571 C C . TYR A 1 71 ? 8.757 -13.615 8.555 1.00 79.06 71 TYR A C 1
ATOM 573 O O . TYR A 1 71 ? 7.726 -12.954 8.424 1.00 79.06 71 TYR A O 1
ATOM 581 N N . ALA A 1 72 ? 9.218 -14.409 7.589 1.00 81.69 72 ALA A N 1
ATOM 582 C CA . ALA A 1 72 ? 8.483 -14.641 6.353 1.00 81.69 72 ALA A CA 1
ATOM 583 C C . ALA A 1 72 ? 7.289 -15.570 6.620 1.00 81.69 72 ALA A C 1
ATOM 585 O O . ALA A 1 72 ? 7.447 -16.636 7.214 1.00 81.69 72 ALA A O 1
ATOM 586 N N . ALA A 1 73 ? 6.108 -15.178 6.156 1.00 86.19 73 ALA A N 1
ATOM 587 C CA . ALA A 1 73 ? 4.912 -16.009 6.141 1.00 86.19 73 ALA A CA 1
ATOM 588 C C . ALA A 1 73 ? 4.282 -15.990 4.750 1.00 86.19 73 ALA A C 1
ATOM 590 O O . ALA A 1 73 ? 4.504 -15.065 3.970 1.00 86.19 73 ALA A O 1
ATOM 591 N N . SER A 1 74 ? 3.487 -17.009 4.438 1.00 89.38 74 SER A N 1
ATOM 592 C CA . SER A 1 74 ? 2.813 -17.118 3.147 1.00 89.38 74 SER A CA 1
ATOM 593 C C . SER A 1 74 ? 1.317 -16.857 3.281 1.00 89.38 74 SER A C 1
ATOM 595 O O . SER A 1 74 ? 0.655 -17.360 4.187 1.00 89.38 74 SER A O 1
ATOM 597 N N . LEU A 1 75 ? 0.781 -16.085 2.345 1.00 91.50 75 LEU A N 1
ATOM 598 C CA . LEU A 1 75 ? -0.643 -15.869 2.155 1.00 91.50 75 LEU A CA 1
ATOM 599 C C . LEU A 1 75 ? -1.286 -17.074 1.451 1.00 91.50 75 LEU A C 1
ATOM 601 O O . LEU A 1 75 ? -0.631 -17.746 0.649 1.00 91.50 75 LEU A O 1
ATOM 605 N N . PRO A 1 76 ? -2.590 -17.317 1.680 1.00 92.69 76 PRO A N 1
ATOM 606 C CA . PRO A 1 76 ? -3.338 -18.374 0.995 1.00 92.69 76 PRO A CA 1
ATOM 607 C C . PRO A 1 76 ? -3.692 -18.027 -0.464 1.00 92.69 76 PRO A C 1
ATOM 609 O O . PRO A 1 76 ? -4.296 -18.835 -1.162 1.00 92.69 76 PRO A O 1
ATOM 612 N N . PHE A 1 77 ? -3.331 -16.830 -0.925 1.00 94.12 77 PHE A N 1
ATOM 613 C CA . PHE A 1 77 ? -3.537 -16.331 -2.282 1.00 94.12 77 PHE A CA 1
ATOM 614 C C . PHE A 1 77 ? -2.285 -15.598 -2.761 1.00 94.12 77 PHE A C 1
ATOM 616 O O . PHE A 1 77 ? -1.411 -15.229 -1.973 1.00 94.12 77 PHE A O 1
ATOM 623 N N . THR A 1 78 ? -2.203 -15.362 -4.065 1.00 96.06 78 THR A N 1
ATOM 624 C CA . THR A 1 78 ? -1.100 -14.612 -4.664 1.00 96.06 78 THR A CA 1
ATOM 625 C C . THR A 1 78 ? -1.511 -13.164 -4.887 1.00 96.06 78 THR A C 1
ATOM 627 O O . THR A 1 78 ? -2.632 -12.887 -5.309 1.00 96.06 78 THR A O 1
ATOM 630 N N . ILE A 1 79 ? -0.599 -12.234 -4.616 1.00 95.88 79 ILE A N 1
ATOM 631 C CA . ILE A 1 79 ? -0.775 -10.817 -4.908 1.00 95.88 79 ILE A CA 1
ATOM 632 C C . ILE A 1 79 ? 0.198 -10.419 -6.015 1.00 95.88 79 ILE A C 1
ATOM 634 O O . ILE A 1 79 ? 1.405 -10.637 -5.915 1.00 95.88 79 ILE A O 1
ATOM 638 N N . THR A 1 80 ? -0.333 -9.786 -7.053 1.00 96.69 80 THR A N 1
ATOM 639 C CA . THR A 1 80 ? 0.435 -9.160 -8.126 1.00 96.69 80 THR A CA 1
ATOM 640 C C . THR A 1 80 ? 0.284 -7.650 -8.030 1.00 96.69 80 THR A C 1
ATOM 642 O O . THR A 1 80 ? -0.832 -7.135 -8.066 1.00 96.69 80 THR A O 1
ATOM 645 N N . CYS A 1 81 ? 1.389 -6.918 -7.945 1.00 96.50 81 CYS A N 1
ATOM 646 C CA . CYS A 1 81 ? 1.364 -5.464 -8.073 1.00 96.50 81 CYS A CA 1
ATOM 647 C C . CYS A 1 81 ? 1.317 -5.104 -9.560 1.00 96.50 81 CYS A C 1
ATOM 649 O O . CYS A 1 81 ? 2.277 -5.342 -10.291 1.00 96.50 81 CYS A O 1
ATOM 651 N N . THR A 1 82 ? 0.193 -4.572 -10.033 1.00 94.88 82 THR A N 1
ATOM 652 C CA . THR A 1 82 ? 0.009 -4.264 -11.459 1.00 94.88 82 THR A CA 1
ATOM 653 C C . THR A 1 82 ? 0.506 -2.868 -11.801 1.00 94.88 82 THR A C 1
ATOM 655 O O . THR A 1 82 ? 1.092 -2.673 -12.863 1.00 94.88 82 THR A O 1
ATOM 658 N N . ASP A 1 83 ? 0.310 -1.904 -10.903 1.00 94.69 83 ASP A N 1
ATOM 659 C CA . ASP A 1 83 ? 0.679 -0.509 -11.123 1.00 94.69 83 ASP A CA 1
ATOM 660 C C . ASP A 1 83 ? 0.911 0.216 -9.793 1.00 94.69 83 ASP A C 1
ATOM 662 O O . ASP A 1 83 ? 0.257 -0.071 -8.787 1.00 94.69 83 ASP A O 1
ATOM 666 N N . ILE A 1 84 ? 1.817 1.194 -9.801 1.00 94.81 84 ILE A N 1
ATOM 667 C CA . ILE A 1 84 ? 1.978 2.144 -8.698 1.00 94.81 84 ILE A CA 1
ATOM 668 C C . ILE A 1 84 ? 1.998 3.563 -9.236 1.00 94.81 84 ILE A C 1
ATOM 670 O O . ILE A 1 84 ? 2.730 3.904 -10.168 1.00 94.81 84 ILE A O 1
ATOM 674 N N . GLN A 1 85 ? 1.209 4.409 -8.594 1.00 92.62 85 GLN A N 1
ATOM 675 C CA . GLN A 1 85 ? 1.052 5.799 -8.960 1.00 92.62 85 GLN A CA 1
ATOM 676 C C . GLN A 1 85 ? 1.232 6.675 -7.725 1.00 92.62 85 GLN A C 1
ATOM 678 O O . GLN A 1 85 ? 0.746 6.363 -6.637 1.00 92.62 85 GLN A O 1
ATOM 683 N N . GLN A 1 86 ? 1.902 7.804 -7.918 1.00 91.19 86 GLN A N 1
ATOM 684 C CA . GLN A 1 86 ? 2.060 8.830 -6.903 1.00 91.19 86 GLN A CA 1
ATOM 685 C C . GLN A 1 86 ? 1.483 10.136 -7.434 1.00 91.19 86 GLN A C 1
ATOM 687 O O . GLN A 1 86 ? 1.893 10.633 -8.482 1.00 91.19 86 GLN A O 1
ATOM 692 N N . LYS A 1 87 ? 0.529 10.703 -6.702 1.00 90.56 87 LYS A N 1
ATOM 693 C CA . LYS A 1 87 ? 0.012 12.041 -6.972 1.00 90.56 87 LYS A CA 1
ATOM 694 C C . LYS A 1 87 ? 0.762 13.025 -6.088 1.00 90.56 87 LYS A C 1
ATOM 696 O O . LYS A 1 87 ? 0.687 12.923 -4.867 1.00 90.56 87 LYS A O 1
ATOM 701 N N . LEU A 1 88 ? 1.490 13.955 -6.698 1.00 90.12 88 LEU A N 1
ATOM 702 C CA . LEU A 1 88 ? 2.283 14.954 -5.980 1.00 90.12 88 LEU A CA 1
ATOM 703 C C . LEU A 1 88 ? 1.460 16.203 -5.637 1.00 90.12 88 LEU A C 1
ATOM 705 O O . LEU A 1 88 ? 0.480 16.507 -6.320 1.00 90.12 88 LEU A O 1
ATOM 709 N N . ILE A 1 89 ? 1.877 16.921 -4.592 1.00 89.88 89 ILE A N 1
ATOM 710 C CA . ILE A 1 89 ? 1.335 18.240 -4.233 1.00 89.88 89 ILE A CA 1
ATOM 711 C C . ILE A 1 89 ? 1.824 19.273 -5.254 1.00 89.88 89 ILE A C 1
ATOM 713 O O . ILE A 1 89 ? 1.011 19.912 -5.918 1.00 89.88 89 ILE A O 1
ATOM 717 N N . ASP A 1 90 ? 3.145 19.383 -5.426 1.00 89.38 90 ASP A N 1
ATOM 718 C CA . ASP A 1 90 ? 3.768 20.063 -6.561 1.00 89.38 90 ASP A CA 1
ATOM 719 C C . ASP A 1 90 ? 4.161 19.025 -7.629 1.00 89.38 90 ASP A C 1
ATOM 721 O O . ASP A 1 90 ? 5.094 18.242 -7.399 1.00 89.38 90 ASP A O 1
ATOM 725 N N . PRO A 1 91 ? 3.513 19.024 -8.812 1.00 84.56 91 PRO A N 1
ATOM 726 C CA . PRO A 1 91 ? 3.833 18.111 -9.910 1.00 84.56 91 PRO A CA 1
ATOM 727 C C . PRO A 1 91 ? 5.289 18.179 -10.387 1.00 84.56 91 PRO A C 1
ATOM 729 O O . PRO A 1 91 ? 5.800 17.206 -10.942 1.00 84.56 91 PRO A O 1
ATOM 732 N N . LYS A 1 92 ? 5.971 19.318 -10.202 1.00 84.50 92 LYS A N 1
ATOM 733 C CA . LYS A 1 92 ? 7.374 19.491 -10.611 1.00 84.50 92 LYS A CA 1
ATOM 734 C C . LYS A 1 92 ? 8.366 19.114 -9.512 1.00 84.50 92 LYS A C 1
ATOM 736 O O . LYS A 1 92 ? 9.545 18.920 -9.820 1.00 84.50 92 LYS A O 1
ATOM 741 N N . GLY A 1 93 ? 7.892 18.956 -8.278 1.00 85.94 93 GLY A N 1
ATOM 742 C CA . GLY A 1 93 ? 8.703 18.684 -7.099 1.00 85.94 93 GLY A CA 1
ATOM 743 C C . GLY A 1 93 ? 9.320 17.281 -7.045 1.00 85.94 93 GLY A C 1
ATOM 744 O O . GLY A 1 93 ? 9.413 16.547 -8.040 1.00 85.94 93 GLY A O 1
ATOM 745 N N . SER A 1 94 ? 9.796 16.924 -5.852 1.00 87.88 94 SER A N 1
ATOM 746 C CA . SER A 1 94 ? 10.376 15.606 -5.577 1.00 87.88 94 SER A CA 1
ATOM 747 C C . SER A 1 94 ? 9.294 14.539 -5.375 1.00 87.88 94 SER A C 1
ATOM 749 O O . SER A 1 94 ? 8.156 14.864 -5.050 1.00 87.88 94 SER A O 1
ATOM 751 N N . ILE A 1 95 ? 9.669 13.268 -5.521 1.00 89.06 95 ILE A N 1
ATOM 752 C CA . ILE A 1 95 ? 8.837 12.104 -5.169 1.00 89.06 95 ILE A CA 1
ATOM 753 C C . ILE A 1 95 ? 8.916 11.742 -3.679 1.00 89.06 95 ILE A C 1
ATOM 755 O O . ILE A 1 95 ? 8.413 10.700 -3.264 1.00 89.06 95 ILE A O 1
ATOM 759 N N . GLU A 1 96 ? 9.556 12.591 -2.874 1.00 88.19 96 GLU A N 1
ATOM 760 C CA . GLU A 1 96 ? 9.609 12.428 -1.426 1.00 88.19 96 GLU A CA 1
ATOM 761 C C . GLU A 1 96 ? 8.215 12.433 -0.791 1.00 88.19 96 GLU A C 1
ATOM 763 O O . GLU A 1 96 ? 7.251 13.025 -1.292 1.00 88.19 96 GLU A O 1
ATOM 768 N N . ILE A 1 97 ? 8.130 11.792 0.374 1.00 85.69 97 ILE A N 1
ATOM 769 C CA . ILE A 1 97 ? 6.883 11.629 1.128 1.00 85.69 97 ILE A CA 1
ATOM 770 C C . ILE A 1 97 ? 6.230 12.988 1.431 1.00 85.69 97 ILE A C 1
ATOM 772 O O . ILE A 1 97 ? 5.016 13.130 1.319 1.00 85.69 97 ILE A O 1
ATOM 776 N N . ASN A 1 98 ? 7.027 14.017 1.732 1.00 88.69 98 ASN A N 1
ATOM 777 C CA . ASN A 1 98 ? 6.539 15.362 2.058 1.00 88.69 98 ASN A CA 1
ATOM 778 C C . ASN A 1 98 ? 5.837 16.094 0.895 1.00 88.69 98 ASN A C 1
ATOM 780 O O . ASN A 1 98 ? 5.066 17.014 1.148 1.00 88.69 98 ASN A O 1
ATOM 784 N N . ASN A 1 99 ? 6.084 15.697 -0.356 1.00 89.44 99 ASN A N 1
ATOM 785 C CA . ASN A 1 99 ? 5.448 16.258 -1.550 1.00 89.44 99 ASN A CA 1
ATOM 786 C C . ASN A 1 99 ? 4.366 15.320 -2.118 1.00 89.44 99 ASN A C 1
ATOM 788 O O . ASN A 1 99 ? 3.964 15.447 -3.273 1.00 89.44 99 ASN A O 1
ATOM 792 N N . THR A 1 100 ? 3.893 14.354 -1.330 1.00 88.00 100 THR A N 1
ATOM 793 C CA . THR A 1 100 ? 2.887 13.378 -1.759 1.00 88.00 100 THR A CA 1
ATOM 794 C C . THR A 1 100 ? 1.491 13.793 -1.310 1.00 88.00 100 THR A C 1
ATOM 796 O O . THR A 1 100 ? 1.255 14.009 -0.127 1.00 88.00 100 THR A O 1
ATOM 799 N N . LEU A 1 101 ? 0.548 13.830 -2.253 1.00 88.56 101 LEU A N 1
ATOM 800 C CA . LEU A 1 101 ? -0.882 13.953 -1.979 1.00 88.56 101 LEU A CA 1
ATOM 801 C C . LEU A 1 101 ? -1.566 12.583 -1.833 1.00 88.56 101 LEU A C 1
ATOM 803 O O . LEU A 1 101 ? -2.395 12.414 -0.946 1.00 88.56 101 LEU A O 1
ATOM 807 N N . ASP A 1 102 ? -1.248 11.621 -2.704 1.00 89.62 102 ASP A N 1
ATOM 808 C CA . ASP A 1 102 ? -1.747 10.241 -2.603 1.00 89.62 102 ASP A CA 1
ATOM 809 C C . ASP A 1 102 ? -0.745 9.231 -3.180 1.00 89.62 102 ASP A C 1
ATOM 811 O O . ASP A 1 102 ? -0.078 9.504 -4.185 1.00 89.62 102 ASP A O 1
ATOM 815 N N . TRP A 1 103 ? -0.692 8.049 -2.566 1.00 88.00 103 TRP A N 1
ATOM 816 C CA . TRP A 1 103 ? -0.028 6.860 -3.098 1.00 88.00 103 TRP A CA 1
ATOM 817 C C . TRP A 1 103 ? -1.075 5.826 -3.434 1.00 88.00 103 TRP A C 1
ATOM 819 O O . TRP A 1 103 ? -1.742 5.316 -2.541 1.00 88.00 103 TRP A O 1
ATOM 829 N N . ARG A 1 104 ? -1.167 5.467 -4.708 1.00 94.25 104 ARG A N 1
ATOM 830 C CA . ARG A 1 104 ? -2.029 4.392 -5.174 1.00 94.25 104 ARG A CA 1
ATOM 831 C C . ARG A 1 104 ? -1.168 3.193 -5.543 1.00 94.25 104 ARG A C 1
ATOM 833 O O . ARG A 1 104 ? -0.296 3.298 -6.404 1.00 94.25 104 ARG A O 1
ATOM 840 N N . THR A 1 105 ? -1.446 2.051 -4.930 1.00 96.44 105 THR A N 1
ATOM 841 C CA . THR A 1 105 ? -0.955 0.743 -5.380 1.00 96.44 105 THR A CA 1
ATOM 842 C C . THR A 1 105 ? -2.135 -0.025 -5.934 1.00 96.44 105 THR A C 1
ATOM 844 O O . THR A 1 105 ? -3.093 -0.273 -5.204 1.00 96.44 105 THR A O 1
ATOM 847 N N . GLN A 1 106 ? -2.070 -0.412 -7.202 1.00 96.44 106 GLN A N 1
ATOM 848 C CA . GLN A 1 106 ? -3.027 -1.347 -7.763 1.00 96.44 106 GLN A CA 1
ATOM 849 C C . GLN A 1 106 ? -2.503 -2.767 -7.569 1.00 96.44 106 GLN A C 1
ATOM 851 O O . GLN A 1 106 ? -1.390 -3.104 -7.984 1.00 96.44 106 GLN A O 1
ATOM 856 N N . ILE A 1 107 ? -3.319 -3.589 -6.922 1.00 96.81 107 ILE A N 1
ATOM 857 C CA . ILE A 1 107 ? -3.028 -4.994 -6.684 1.00 96.81 107 ILE A CA 1
ATOM 858 C C . ILE A 1 107 ? -4.075 -5.863 -7.367 1.00 96.81 107 ILE A C 1
ATOM 860 O O . ILE A 1 107 ? -5.266 -5.550 -7.385 1.00 96.81 107 ILE A O 1
ATOM 864 N N . ARG A 1 108 ? -3.619 -6.984 -7.909 1.00 96.88 108 ARG A N 1
ATOM 865 C CA . ARG A 1 108 ? -4.455 -8.095 -8.336 1.00 96.88 108 ARG A CA 1
ATOM 866 C C . ARG A 1 108 ? -4.237 -9.241 -7.361 1.00 96.88 108 ARG A C 1
ATOM 868 O O . ARG A 1 108 ? -3.114 -9.709 -7.209 1.00 96.88 108 ARG A O 1
ATOM 875 N N . ILE A 1 109 ? -5.302 -9.660 -6.698 1.00 96.50 109 ILE A N 1
ATOM 876 C CA . ILE A 1 109 ? -5.326 -10.859 -5.873 1.00 96.50 109 ILE A CA 1
ATOM 877 C C . ILE A 1 109 ? -5.838 -11.997 -6.743 1.00 96.50 109 ILE A C 1
ATOM 879 O O . ILE A 1 109 ? -6.930 -11.896 -7.293 1.00 96.50 109 ILE A O 1
ATOM 883 N N . ASP A 1 110 ? -5.055 -13.061 -6.862 1.00 96.12 110 ASP A N 1
ATOM 884 C CA . ASP A 1 110 ? -5.456 -14.308 -7.500 1.00 96.12 110 ASP A CA 1
ATOM 885 C C . ASP A 1 110 ? -5.678 -15.352 -6.397 1.00 96.12 110 ASP A C 1
ATOM 887 O O . ASP A 1 110 ? -4.730 -15.891 -5.816 1.00 96.12 110 ASP A O 1
ATOM 891 N N . ASP A 1 111 ? -6.951 -15.582 -6.070 1.00 94.06 111 ASP A N 1
ATOM 892 C CA . ASP A 1 111 ? -7.385 -16.511 -5.033 1.00 94.06 111 ASP A CA 1
ATOM 893 C C . ASP A 1 111 ? -7.898 -17.817 -5.667 1.00 94.06 111 ASP A C 1
ATOM 895 O O . ASP A 1 111 ? -8.843 -17.773 -6.463 1.00 94.06 111 ASP A O 1
ATOM 899 N N . PRO A 1 112 ? -7.319 -18.985 -5.332 1.00 92.94 112 PRO A N 1
ATOM 900 C CA . PRO A 1 112 ? -7.765 -20.268 -5.874 1.00 92.94 112 PRO A CA 1
ATOM 901 C C . PRO A 1 112 ? -9.236 -20.606 -5.587 1.00 92.94 112 PRO A C 1
ATOM 903 O O . PRO A 1 112 ? -9.841 -21.366 -6.339 1.00 92.94 112 PRO A O 1
ATOM 906 N N . GLU A 1 113 ? -9.806 -20.070 -4.505 1.00 93.12 113 GLU A N 1
ATOM 907 C CA . GLU A 1 113 ? -11.154 -20.405 -4.032 1.00 93.12 113 GLU A CA 1
ATOM 908 C C . GLU A 1 113 ? -12.209 -19.385 -4.499 1.00 93.12 113 GLU A C 1
ATOM 910 O O . GLU A 1 113 ? -13.343 -19.759 -4.793 1.00 93.12 113 GLU A O 1
ATOM 915 N N . TYR A 1 114 ? -11.836 -18.105 -4.616 1.00 91.38 114 TYR A N 1
ATOM 916 C CA . TYR A 1 114 ? -12.770 -16.998 -4.897 1.00 91.38 114 TYR A CA 1
ATOM 917 C C . TYR A 1 114 ? -12.522 -16.284 -6.235 1.00 91.38 114 TYR A C 1
ATOM 919 O O . TYR A 1 114 ? -13.317 -15.430 -6.634 1.00 91.38 114 TYR A O 1
ATOM 927 N N . GLY A 1 115 ? -11.458 -16.644 -6.955 1.00 93.00 115 GLY A N 1
ATOM 928 C CA . GLY A 1 115 ? -11.097 -16.062 -8.244 1.00 93.00 115 GLY A CA 1
ATOM 929 C C . GLY A 1 115 ? -10.204 -14.824 -8.139 1.00 93.00 115 GLY A C 1
ATOM 930 O O . GLY A 1 115 ? -9.602 -14.534 -7.106 1.00 93.00 115 GLY A O 1
ATOM 931 N N . ALA A 1 116 ? -10.082 -14.102 -9.256 1.00 95.31 116 ALA A N 1
ATOM 932 C CA . ALA A 1 116 ? -9.207 -12.941 -9.362 1.00 95.31 116 ALA A CA 1
ATOM 933 C C . ALA A 1 116 ? -9.954 -11.631 -9.076 1.00 95.31 116 ALA A C 1
ATOM 935 O O . ALA A 1 116 ? -11.004 -11.364 -9.664 1.00 95.31 116 ALA A O 1
ATOM 936 N N . VAL A 1 117 ? -9.377 -10.779 -8.230 1.00 96.25 117 VAL A N 1
ATOM 937 C CA . VAL A 1 117 ? -9.902 -9.449 -7.893 1.00 96.25 117 VAL A CA 1
ATOM 938 C C . VAL A 1 117 ? -8.814 -8.406 -8.105 1.00 96.25 117 VAL A C 1
ATOM 940 O O . VAL A 1 117 ? -7.688 -8.576 -7.651 1.00 96.25 117 VAL A O 1
ATOM 943 N N . VAL A 1 118 ? -9.151 -7.304 -8.773 1.00 96.75 118 VAL A N 1
ATOM 944 C CA . VAL A 1 118 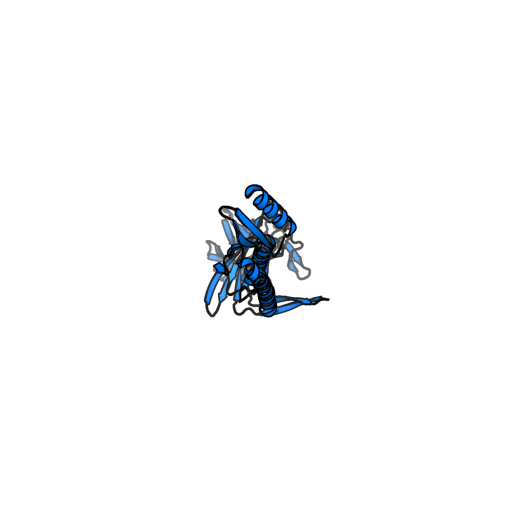? -8.262 -6.143 -8.919 1.00 96.75 118 VAL A CA 1
ATOM 945 C C . VAL A 1 118 ? -8.785 -5.016 -8.043 1.00 96.75 118 VAL A C 1
ATOM 947 O O . VAL A 1 118 ? -9.967 -4.678 -8.106 1.00 96.75 118 VAL A O 1
ATOM 950 N N . ALA A 1 119 ? -7.907 -4.433 -7.235 1.00 95.38 119 ALA A N 1
ATOM 951 C CA . ALA A 1 119 ? -8.255 -3.373 -6.307 1.00 95.38 119 ALA A CA 1
ATOM 952 C C . ALA A 1 119 ? -7.147 -2.327 -6.189 1.00 95.38 119 ALA A C 1
ATOM 954 O O . ALA A 1 119 ? -5.969 -2.598 -6.418 1.00 95.38 119 ALA A O 1
ATOM 955 N N . ASP A 1 120 ? -7.550 -1.125 -5.793 1.00 95.94 120 ASP A N 1
ATOM 956 C CA . ASP A 1 120 ? -6.650 -0.013 -5.522 1.00 95.94 120 ASP A CA 1
ATOM 957 C C . ASP A 1 120 ? -6.541 0.215 -4.015 1.00 95.94 120 ASP A C 1
ATOM 959 O O . ASP A 1 120 ? -7.557 0.332 -3.325 1.00 95.94 120 ASP A O 1
ATOM 963 N N . VAL A 1 121 ? -5.308 0.332 -3.528 1.00 95.75 121 VAL A N 1
ATOM 964 C CA . VAL A 1 121 ? -4.983 0.724 -2.155 1.00 95.75 121 VAL A CA 1
ATOM 965 C C . VAL A 1 121 ? -4.425 2.143 -2.184 1.00 95.75 121 VAL A C 1
ATOM 967 O O . VAL A 1 121 ? -3.349 2.366 -2.746 1.00 95.75 121 VAL A O 1
ATOM 970 N N . SER A 1 122 ? -5.139 3.088 -1.572 1.00 93.81 122 SER A N 1
ATOM 971 C CA . SER A 1 122 ? -4.730 4.497 -1.453 1.00 93.81 122 SER A CA 1
ATOM 972 C C . SER A 1 122 ? -4.558 4.915 0.007 1.00 93.81 122 SER A C 1
ATOM 974 O O . SER A 1 122 ? -5.075 4.247 0.904 1.00 93.81 122 SER A O 1
ATOM 976 N N . LEU A 1 123 ? -3.884 6.044 0.265 1.00 87.06 123 LEU A N 1
ATOM 977 C CA . LEU A 1 123 ? -3.545 6.497 1.627 1.00 87.06 123 LEU A CA 1
ATOM 978 C C . LEU A 1 123 ? -4.775 6.587 2.551 1.00 87.06 123 LEU A C 1
ATOM 980 O O . LEU A 1 123 ? -4.736 6.174 3.705 1.00 87.06 123 LEU A O 1
ATOM 984 N N . ASN A 1 124 ? -5.888 7.081 2.003 1.00 86.31 124 ASN A N 1
ATOM 985 C CA . ASN A 1 124 ? -7.160 7.268 2.712 1.00 86.31 124 ASN A CA 1
ATOM 986 C C . ASN A 1 124 ? -8.236 6.248 2.314 1.00 86.31 124 ASN A C 1
ATOM 988 O O . ASN A 1 124 ? -9.398 6.390 2.695 1.00 86.31 124 ASN A O 1
ATOM 992 N N . LYS A 1 125 ? -7.881 5.250 1.502 1.00 92.50 125 LYS A N 1
ATOM 993 C CA . LYS A 1 125 ? -8.815 4.235 1.016 1.00 92.50 125 LYS A CA 1
ATOM 994 C C . LYS A 1 125 ? -8.151 2.862 1.120 1.00 92.50 125 LYS A C 1
ATOM 996 O O . LYS A 1 125 ? -7.562 2.404 0.136 1.00 92.50 125 LYS A O 1
ATOM 1001 N N . PRO A 1 126 ? -8.208 2.233 2.308 1.00 93.81 126 PRO A N 1
ATOM 1002 C CA . PRO A 1 126 ? -7.735 0.870 2.463 1.00 93.81 126 PRO A CA 1
ATOM 1003 C C . PRO A 1 126 ? -8.599 -0.090 1.645 1.00 93.81 126 PRO A C 1
ATOM 1005 O O . PRO A 1 126 ? -9.756 0.200 1.326 1.00 93.81 126 PRO A O 1
ATOM 1008 N N . PHE A 1 127 ? -8.027 -1.244 1.328 1.00 95.56 127 PHE A N 1
ATOM 1009 C CA . PHE A 1 127 ? -8.735 -2.331 0.665 1.00 95.56 127 PHE A CA 1
ATOM 1010 C C . PHE A 1 127 ? -8.905 -3.501 1.627 1.00 95.56 127 PHE A C 1
ATOM 1012 O O . PHE A 1 127 ? -7.989 -3.813 2.383 1.00 95.56 127 PHE A O 1
ATOM 1019 N N . GLU A 1 128 ? -10.064 -4.152 1.593 1.00 93.44 128 GLU A N 1
ATOM 1020 C CA . GLU A 1 128 ? -10.381 -5.278 2.467 1.00 93.44 128 GLU A CA 1
ATOM 1021 C C . GLU A 1 128 ? -10.746 -6.509 1.642 1.00 93.44 128 GLU A C 1
ATOM 1023 O O . GLU A 1 128 ? -11.529 -6.426 0.695 1.00 93.44 128 GLU A O 1
ATOM 1028 N N . TYR A 1 129 ? -10.194 -7.658 2.018 1.00 93.69 129 TYR A N 1
ATOM 1029 C CA . TYR A 1 129 ? -10.426 -8.928 1.347 1.00 93.69 129 TYR A CA 1
ATOM 1030 C C . TYR A 1 129 ? -10.261 -10.086 2.333 1.00 93.69 129 TYR A C 1
ATOM 1032 O O . TYR A 1 129 ? -9.199 -10.226 2.920 1.00 93.69 129 TYR A O 1
ATOM 1040 N N . ARG A 1 130 ? -11.292 -10.919 2.541 1.00 91.25 130 ARG A N 1
ATOM 1041 C CA . ARG A 1 130 ? -11.248 -12.113 3.425 1.00 91.25 130 ARG A CA 1
ATOM 1042 C C . ARG A 1 130 ? -10.651 -11.865 4.830 1.00 91.25 130 ARG A C 1
ATOM 1044 O O . ARG A 1 130 ? -9.924 -12.703 5.349 1.00 91.25 130 ARG A O 1
ATOM 1051 N N . GLY A 1 131 ? -10.926 -10.710 5.442 1.00 89.38 131 GLY A N 1
ATOM 1052 C CA . GLY A 1 131 ? -10.368 -10.332 6.753 1.00 89.38 131 GLY A CA 1
ATOM 1053 C C . GLY A 1 131 ? -8.956 -9.730 6.704 1.00 89.38 131 GLY A C 1
ATOM 1054 O O . GLY A 1 131 ? -8.467 -9.251 7.722 1.00 89.38 131 GLY A O 1
ATOM 1055 N N . TYR A 1 132 ? -8.317 -9.692 5.533 1.00 93.12 132 TYR A N 1
ATOM 1056 C CA . TYR A 1 132 ? -7.095 -8.933 5.282 1.00 93.12 132 TYR A CA 1
ATOM 1057 C C . TYR A 1 132 ? -7.443 -7.493 4.923 1.00 93.12 132 TYR A C 1
ATOM 1059 O O . TYR A 1 132 ? -8.260 -7.243 4.038 1.00 93.12 132 TYR A O 1
ATOM 1067 N N . ARG A 1 133 ? -6.795 -6.541 5.582 1.00 94.00 133 ARG A N 1
ATOM 1068 C CA . ARG A 1 133 ? -6.911 -5.108 5.324 1.00 94.00 133 ARG A CA 1
ATOM 1069 C C . ARG A 1 133 ? -5.557 -4.589 4.870 1.00 94.00 133 ARG A C 1
ATOM 1071 O O . ARG A 1 133 ? -4.571 -4.726 5.588 1.00 94.00 133 ARG A O 1
ATOM 1078 N N . PHE A 1 134 ? -5.519 -4.003 3.684 1.00 95.19 134 PHE A N 1
ATOM 1079 C CA . PHE A 1 134 ? -4.319 -3.460 3.065 1.00 95.19 134 PHE A CA 1
ATOM 1080 C C . PHE A 1 134 ? -4.294 -1.946 3.247 1.00 95.19 134 PHE A C 1
ATOM 1082 O O . PHE A 1 134 ? -5.226 -1.246 2.842 1.00 95.19 134 PHE A O 1
ATOM 1089 N N . PHE A 1 135 ? -3.204 -1.448 3.818 1.00 94.50 135 PHE A N 1
ATOM 1090 C CA . PHE A 1 135 ? -2.940 -0.033 4.043 1.00 94.50 135 PHE A CA 1
ATOM 1091 C C . PHE A 1 135 ? -1.646 0.373 3.348 1.00 94.50 135 PHE A C 1
ATOM 1093 O O . PHE A 1 135 ? -0.708 -0.416 3.247 1.00 94.50 135 PHE A O 1
ATOM 1100 N N . GLN A 1 136 ? -1.564 1.627 2.914 1.00 93.25 136 GLN A N 1
ATOM 1101 C CA . GLN A 1 136 ? -0.281 2.210 2.533 1.00 93.25 136 GLN A CA 1
ATOM 1102 C C . GLN A 1 136 ? 0.558 2.449 3.789 1.00 93.25 136 GLN A C 1
ATOM 1104 O O . GLN A 1 136 ? 0.108 3.146 4.697 1.00 93.25 136 GLN A O 1
ATOM 1109 N N . ALA A 1 137 ? 1.766 1.887 3.834 1.00 91.25 137 ALA A N 1
ATOM 1110 C CA . ALA A 1 137 ? 2.699 2.088 4.941 1.00 91.25 137 ALA A CA 1
ATOM 1111 C C . ALA A 1 137 ? 3.805 3.082 4.565 1.00 91.25 137 ALA A C 1
ATOM 1113 O O . ALA A 1 137 ? 4.047 4.050 5.282 1.00 91.25 137 ALA A O 1
ATOM 1114 N N . SER A 1 138 ? 4.490 2.849 3.443 1.00 91.00 138 SER A N 1
ATOM 1115 C CA . SER A 1 138 ? 5.574 3.718 2.965 1.00 91.00 138 SER A CA 1
ATOM 1116 C C . SER A 1 138 ? 5.860 3.509 1.474 1.00 91.00 138 SER A C 1
ATOM 1118 O O . SER A 1 138 ? 5.266 2.648 0.826 1.00 91.00 138 SER A O 1
ATOM 1120 N N . ALA A 1 139 ? 6.794 4.284 0.921 1.00 90.75 139 ALA A N 1
ATOM 1121 C CA . ALA A 1 139 ? 7.272 4.140 -0.448 1.00 90.75 139 ALA A CA 1
ATOM 1122 C C . ALA A 1 139 ? 8.803 4.066 -0.483 1.00 90.75 139 ALA A C 1
ATOM 1124 O O . ALA A 1 139 ? 9.489 4.741 0.283 1.00 90.75 139 ALA A O 1
ATOM 1125 N N . ILE A 1 140 ? 9.343 3.277 -1.411 1.00 92.38 140 ILE A N 1
ATOM 1126 C CA . ILE A 1 140 ? 10.769 3.282 -1.738 1.00 92.38 140 ILE A CA 1
ATOM 1127 C C . ILE A 1 140 ? 10.970 4.342 -2.815 1.00 92.38 140 ILE A C 1
ATOM 1129 O O . ILE A 1 140 ? 10.782 4.079 -4.006 1.00 92.38 140 ILE A O 1
ATOM 1133 N N . THR A 1 141 ? 11.349 5.543 -2.383 1.00 89.44 141 THR A N 1
ATOM 1134 C CA . THR A 1 141 ? 11.481 6.757 -3.206 1.00 89.44 141 THR A CA 1
ATOM 1135 C C . THR A 1 141 ? 12.703 6.749 -4.135 1.00 89.44 141 THR A C 1
ATOM 1137 O O . THR A 1 141 ? 13.177 7.800 -4.556 1.00 89.44 141 THR A O 1
ATOM 1140 N N . LEU A 1 142 ? 13.197 5.566 -4.528 1.00 92.25 142 LEU A N 1
ATOM 1141 C CA . LEU A 1 142 ? 14.118 5.456 -5.656 1.00 92.25 142 LEU A CA 1
ATOM 1142 C C . LEU A 1 142 ? 13.368 5.849 -6.934 1.00 92.25 142 LEU A C 1
ATOM 1144 O O . LEU A 1 142 ? 12.351 5.235 -7.263 1.00 92.25 142 LEU A O 1
ATOM 1148 N N . GLY A 1 143 ? 13.860 6.875 -7.633 1.00 90.44 143 GLY A N 1
ATOM 1149 C CA . GLY A 1 143 ? 13.213 7.413 -8.823 1.00 90.44 143 GLY A CA 1
ATOM 1150 C C . GLY A 1 143 ? 12.992 6.370 -9.915 1.00 90.44 143 GLY A C 1
ATOM 1151 O O . GLY A 1 143 ? 13.890 5.613 -10.275 1.00 90.44 143 GLY A O 1
ATOM 1152 N N . SER A 1 144 ? 11.784 6.341 -10.461 1.00 94.00 144 SER A N 1
ATOM 1153 C CA . SER A 1 144 ? 11.405 5.504 -11.589 1.00 94.00 144 SER A CA 1
ATOM 1154 C C . SER A 1 144 ? 10.346 6.218 -12.438 1.00 94.00 144 SER A C 1
ATOM 1156 O O . SER A 1 144 ? 9.841 7.279 -12.076 1.00 94.00 144 SER A O 1
ATOM 1158 N N . ALA A 1 145 ? 9.997 5.665 -13.595 1.00 93.38 145 ALA A N 1
ATOM 1159 C CA . ALA A 1 145 ? 8.976 6.238 -14.467 1.00 93.38 145 ALA A CA 1
ATOM 1160 C C . ALA A 1 145 ? 7.797 5.281 -14.607 1.00 93.38 145 ALA A C 1
ATOM 1162 O O . ALA A 1 145 ? 8.003 4.083 -14.801 1.00 93.38 145 ALA A O 1
ATOM 1163 N N . ARG A 1 146 ? 6.571 5.784 -14.445 1.00 93.56 146 ARG A N 1
ATOM 1164 C CA . ARG A 1 146 ? 5.346 4.991 -14.649 1.00 93.56 146 ARG A CA 1
ATOM 1165 C C . ARG A 1 146 ? 4.966 4.948 -16.126 1.00 93.56 146 ARG A C 1
ATOM 1167 O O . ARG A 1 146 ? 4.784 3.871 -16.678 1.00 93.56 146 ARG A O 1
ATOM 1174 N N . ASN A 1 147 ? 4.918 6.118 -16.757 1.00 94.88 147 ASN A N 1
ATOM 1175 C CA . ASN A 1 147 ? 4.696 6.303 -18.188 1.00 94.88 147 ASN A CA 1
ATOM 1176 C C . ASN A 1 147 ? 5.841 7.121 -18.779 1.00 94.88 147 ASN A C 1
ATOM 1178 O O . ASN A 1 147 ? 6.341 8.040 -18.129 1.00 94.88 147 ASN A O 1
ATOM 1182 N N . MET A 1 148 ? 6.264 6.785 -19.992 1.00 95.25 148 MET A N 1
ATOM 1183 C CA . MET A 1 148 ? 7.366 7.436 -20.696 1.00 95.25 148 MET A CA 1
ATOM 1184 C C . MET A 1 148 ? 6.969 7.728 -22.136 1.00 95.25 148 MET A C 1
ATOM 1186 O O . MET A 1 148 ? 6.341 6.900 -22.794 1.00 95.25 148 MET A O 1
ATOM 1190 N N . THR A 1 149 ? 7.412 8.875 -22.629 1.00 95.69 149 THR A N 1
ATOM 1191 C CA . THR A 1 149 ? 7.305 9.285 -24.025 1.00 95.69 149 THR A CA 1
ATOM 1192 C C . THR A 1 149 ? 8.705 9.275 -24.619 1.00 95.69 149 THR A C 1
ATOM 1194 O O . THR A 1 149 ? 9.583 10.020 -24.174 1.00 95.69 149 THR A O 1
ATOM 1197 N N . LEU A 1 150 ? 8.929 8.428 -25.616 1.00 94.12 150 LEU A N 1
ATOM 1198 C CA . LEU A 1 150 ? 10.198 8.303 -26.322 1.00 94.12 150 LEU A CA 1
ATOM 1199 C C . LEU A 1 150 ? 10.089 8.963 -27.691 1.00 94.12 150 LEU A C 1
ATOM 1201 O O . LEU A 1 150 ? 9.066 8.861 -28.363 1.00 94.12 150 LEU A O 1
ATOM 1205 N N . GLU A 1 151 ? 11.164 9.613 -28.107 1.00 92.94 151 GLU A N 1
ATOM 1206 C CA . GLU A 1 151 ? 11.310 10.224 -29.419 1.00 92.94 151 GLU A CA 1
ATOM 1207 C C . GLU A 1 151 ? 12.440 9.514 -30.170 1.00 92.94 151 GLU A C 1
ATOM 1209 O O . GLU A 1 151 ? 13.574 9.427 -29.692 1.00 92.94 151 GLU A O 1
ATOM 1214 N N . LEU A 1 152 ? 12.100 8.956 -31.326 1.00 91.19 152 LEU A N 1
ATOM 1215 C CA . LEU A 1 152 ? 12.974 8.187 -32.197 1.00 91.19 152 LEU A CA 1
ATOM 1216 C C . LEU A 1 152 ? 13.307 9.050 -33.408 1.00 91.19 152 LEU A C 1
ATOM 1218 O O . LEU A 1 152 ? 12.440 9.360 -34.221 1.00 91.19 152 LEU A O 1
ATOM 1222 N N . ILE A 1 153 ? 14.571 9.437 -33.527 1.00 89.19 153 ILE A N 1
ATOM 1223 C CA . ILE A 1 153 ? 15.062 10.286 -34.611 1.00 89.19 153 ILE A CA 1
ATOM 1224 C C . ILE A 1 153 ? 15.682 9.372 -35.681 1.00 89.19 153 ILE A C 1
ATOM 1226 O O . ILE A 1 153 ? 16.681 8.711 -35.376 1.00 89.19 153 ILE A O 1
ATOM 1230 N N . PRO A 1 154 ? 15.122 9.297 -36.903 1.00 88.56 154 PRO A N 1
ATOM 1231 C CA . PRO A 1 154 ? 15.668 8.463 -37.974 1.00 88.56 154 PRO A CA 1
ATOM 1232 C C . PRO A 1 154 ? 17.079 8.905 -38.381 1.00 88.56 154 PRO A C 1
ATOM 1234 O O . PRO A 1 154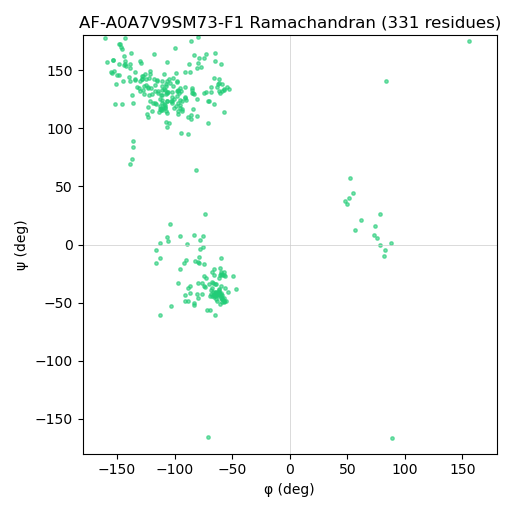 ? 17.340 10.099 -38.530 1.00 88.56 154 PRO A O 1
ATOM 1237 N N . GLN A 1 155 ? 17.990 7.953 -38.603 1.00 82.88 155 GLN A N 1
ATOM 1238 C CA . GLN A 1 155 ? 19.348 8.264 -39.074 1.00 82.88 155 GLN A CA 1
ATOM 1239 C C . GLN A 1 155 ? 19.387 8.765 -40.519 1.00 82.88 155 GLN A C 1
ATOM 1241 O O . GLN A 1 155 ? 20.220 9.605 -40.848 1.00 82.88 155 GLN A O 1
ATOM 1246 N N . GLU A 1 156 ? 18.498 8.259 -41.371 1.00 78.19 156 GLU A N 1
ATOM 1247 C CA . GLU A 1 156 ? 18.448 8.597 -42.801 1.00 78.19 156 GLU A CA 1
ATOM 1248 C C . GLU A 1 156 ? 17.799 9.967 -43.074 1.00 78.19 156 GLU A C 1
ATOM 1250 O O . GLU A 1 156 ? 17.670 10.384 -44.222 1.00 78.19 156 GLU A O 1
ATOM 1255 N N . GLY A 1 157 ? 17.439 10.700 -42.013 1.00 75.69 157 GLY A N 1
ATOM 1256 C CA . GLY A 1 157 ? 16.687 11.946 -42.093 1.00 75.69 157 GLY A CA 1
ATOM 1257 C C . GLY A 1 157 ? 15.182 11.692 -42.186 1.00 75.69 157 GLY A C 1
ATOM 1258 O O . GLY A 1 157 ? 14.720 10.748 -42.821 1.00 75.69 157 GLY A O 1
ATOM 1259 N N . GLY A 1 158 ? 14.399 12.522 -41.498 1.00 79.44 158 GLY A N 1
ATOM 1260 C CA . GLY A 1 158 ? 12.945 12.395 -41.430 1.00 79.44 158 GLY A CA 1
ATOM 1261 C C . GLY A 1 158 ? 12.361 13.040 -40.176 1.00 79.44 158 GLY A C 1
ATOM 1262 O O . GLY A 1 158 ? 13.097 13.513 -39.307 1.00 79.44 158 GLY A O 1
ATOM 1263 N N . GLU A 1 159 ? 11.032 13.049 -40.091 1.00 85.56 159 GLU A N 1
ATOM 1264 C CA . GLU A 1 159 ? 10.310 13.507 -38.902 1.00 85.56 159 GLU A CA 1
ATOM 1265 C C . GLU A 1 159 ? 10.525 12.529 -37.728 1.00 85.56 159 GLU A C 1
ATOM 1267 O O . GLU A 1 159 ? 10.435 11.311 -37.926 1.00 85.56 159 GLU A O 1
ATOM 1272 N N . PRO A 1 160 ? 10.800 13.019 -36.503 1.00 88.50 160 PRO A N 1
ATOM 1273 C CA . PRO A 1 160 ? 10.928 12.166 -35.328 1.00 88.50 160 PRO A CA 1
ATOM 1274 C C . PRO A 1 160 ? 9.628 11.413 -35.021 1.00 88.50 160 PRO A C 1
ATOM 1276 O O . PRO A 1 160 ? 8.551 12.004 -34.926 1.00 88.50 160 PRO A O 1
ATOM 1279 N N . LEU A 1 161 ? 9.729 10.107 -34.785 1.00 91.25 161 LEU A N 1
ATOM 1280 C CA . LEU A 1 161 ? 8.606 9.287 -34.339 1.00 91.25 161 LEU A CA 1
ATOM 1281 C C . LEU A 1 161 ? 8.473 9.372 -32.816 1.00 91.25 161 LEU A C 1
ATOM 1283 O O . LEU A 1 161 ? 9.451 9.209 -32.094 1.00 91.25 161 LEU A O 1
ATOM 1287 N N . THR A 1 162 ? 7.260 9.585 -32.309 1.00 93.88 162 THR A N 1
ATOM 1288 C CA . THR A 1 162 ? 6.986 9.582 -30.863 1.00 93.88 162 THR A CA 1
ATOM 1289 C C . THR A 1 162 ? 6.229 8.319 -30.466 1.00 93.88 162 THR A C 1
ATOM 1291 O O . THR A 1 162 ? 5.217 7.993 -31.084 1.00 93.88 162 THR A O 1
ATOM 1294 N N . ILE A 1 163 ? 6.690 7.630 -29.421 1.00 94.00 163 ILE A N 1
ATOM 1295 C CA . ILE A 1 163 ? 6.025 6.448 -28.856 1.00 94.00 163 ILE A CA 1
ATOM 1296 C C . ILE A 1 163 ? 5.810 6.610 -27.354 1.00 94.00 163 ILE A C 1
ATOM 1298 O O . ILE A 1 163 ? 6.658 7.155 -26.650 1.00 94.00 163 ILE A O 1
ATOM 1302 N N . ASN A 1 164 ? 4.694 6.082 -26.858 1.00 95.31 164 ASN A N 1
ATOM 1303 C CA . ASN A 1 164 ? 4.419 5.996 -25.427 1.00 95.31 164 ASN A CA 1
ATOM 1304 C C . ASN A 1 164 ? 4.684 4.573 -24.940 1.00 95.31 164 ASN A C 1
ATOM 1306 O O . ASN A 1 164 ? 4.277 3.604 -25.583 1.00 95.31 164 ASN A O 1
ATOM 1310 N N . LEU A 1 165 ? 5.346 4.453 -23.794 1.00 94.88 165 LEU A N 1
ATOM 1311 C CA . LEU A 1 165 ? 5.679 3.184 -23.167 1.00 94.88 165 LEU A CA 1
ATOM 1312 C C . LEU A 1 165 ? 5.408 3.266 -21.663 1.00 94.88 165 LEU A C 1
ATOM 1314 O O . LEU A 1 165 ? 5.972 4.106 -20.959 1.00 94.88 165 LEU A O 1
ATOM 1318 N N . ALA A 1 166 ? 4.548 2.381 -21.169 1.00 94.06 166 ALA A N 1
ATOM 1319 C CA . ALA A 1 166 ? 4.342 2.195 -19.738 1.00 94.06 166 ALA A CA 1
ATOM 1320 C C . ALA A 1 166 ? 5.464 1.334 -19.135 1.00 94.06 166 ALA A C 1
ATOM 1322 O O . ALA A 1 166 ? 6.092 0.528 -19.829 1.00 94.06 166 ALA A O 1
ATOM 1323 N N . ARG A 1 167 ? 5.702 1.472 -17.828 1.00 91.75 167 ARG A N 1
ATOM 1324 C CA . ARG A 1 167 ? 6.597 0.590 -17.065 1.00 91.75 167 ARG A CA 1
ATOM 1325 C C . ARG A 1 167 ? 6.175 -0.868 -17.251 1.00 91.75 167 ARG A C 1
ATOM 1327 O O . ARG A 1 167 ? 4.988 -1.172 -17.188 1.00 91.75 167 ARG A O 1
ATOM 1334 N N . ASN A 1 168 ? 7.144 -1.757 -17.471 1.00 91.50 168 ASN A N 1
ATOM 1335 C CA . ASN A 1 168 ? 6.930 -3.179 -17.790 1.00 91.50 168 ASN A CA 1
ATOM 1336 C C . ASN A 1 168 ? 6.058 -3.432 -19.035 1.00 91.50 168 ASN A C 1
ATOM 1338 O O . ASN A 1 168 ? 5.605 -4.552 -19.261 1.00 91.50 168 ASN A O 1
ATOM 1342 N N . GLY A 1 169 ? 5.804 -2.396 -19.835 1.00 92.44 169 GLY A N 1
ATOM 1343 C CA . GLY A 1 169 ? 5.043 -2.489 -21.066 1.00 92.44 169 GLY A CA 1
ATOM 1344 C C . GLY A 1 169 ? 5.906 -2.894 -22.255 1.00 92.44 169 GLY A C 1
ATOM 1345 O O . GLY A 1 169 ? 7.136 -2.971 -22.191 1.00 92.44 169 GLY A O 1
ATOM 1346 N N . SER A 1 170 ? 5.226 -3.097 -23.377 1.00 94.12 170 SER A N 1
ATOM 1347 C CA . SER A 1 170 ? 5.850 -3.271 -24.682 1.00 94.12 170 SER A CA 1
ATOM 1348 C C . SER A 1 170 ? 5.066 -2.505 -25.739 1.00 94.12 170 SER A C 1
ATOM 1350 O O . SER A 1 170 ? 3.881 -2.220 -25.559 1.00 94.12 170 SER A O 1
ATOM 1352 N N . THR A 1 171 ? 5.731 -2.145 -26.828 1.00 94.19 171 THR A N 1
ATOM 1353 C CA . THR A 1 171 ? 5.108 -1.509 -27.989 1.00 94.19 171 THR A CA 1
ATOM 1354 C C . THR A 1 171 ? 5.763 -1.999 -29.276 1.00 94.19 171 THR A C 1
ATOM 1356 O O . THR A 1 171 ? 6.853 -2.572 -29.250 1.00 94.19 171 THR A O 1
ATOM 1359 N N . THR A 1 172 ? 5.098 -1.808 -30.409 1.00 93.00 172 THR A N 1
ATOM 1360 C CA . THR A 1 172 ? 5.613 -2.187 -31.728 1.00 93.00 172 THR A CA 1
ATOM 1361 C C . THR A 1 172 ? 5.656 -0.953 -32.610 1.00 93.00 172 THR A C 1
ATOM 1363 O O . THR A 1 172 ? 4.678 -0.213 -32.712 1.00 93.00 172 THR A O 1
ATOM 1366 N N . LEU A 1 173 ? 6.815 -0.716 -33.213 1.00 90.62 173 LEU A N 1
ATOM 1367 C CA . LEU A 1 173 ? 7.047 0.377 -34.143 1.00 90.62 173 LEU A CA 1
ATOM 1368 C C . LEU A 1 173 ? 6.393 0.089 -35.511 1.00 90.62 173 LEU A C 1
ATOM 1370 O O . LEU A 1 173 ? 6.125 -1.071 -35.833 1.00 90.62 173 LEU A O 1
ATOM 1374 N N . PRO A 1 174 ? 6.160 1.119 -36.3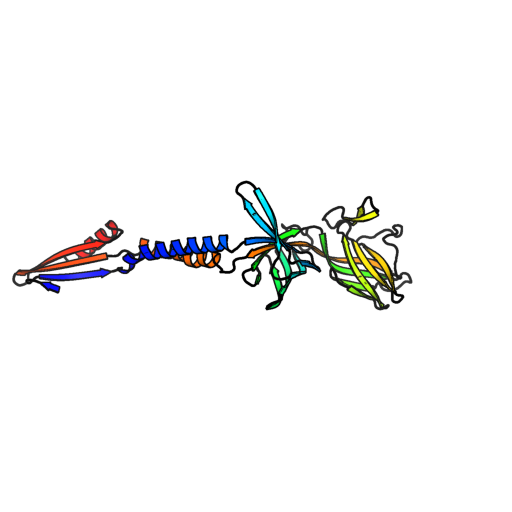49 1.00 86.44 174 PRO A N 1
ATOM 1375 C CA . PRO A 1 174 ? 5.577 0.947 -37.684 1.00 86.44 174 PRO A CA 1
ATOM 1376 C C . PRO A 1 174 ? 6.392 0.050 -38.627 1.00 86.44 174 PRO A C 1
ATOM 1378 O O . PRO A 1 174 ? 5.832 -0.546 -39.541 1.00 86.44 174 PRO A O 1
ATOM 1381 N N . ASP A 1 175 ? 7.701 -0.055 -38.404 1.00 84.31 175 ASP A N 1
ATOM 1382 C CA . ASP A 1 175 ? 8.619 -0.930 -39.142 1.00 84.31 175 ASP A CA 1
ATOM 1383 C C . ASP A 1 175 ? 8.535 -2.408 -38.696 1.00 84.31 175 ASP A C 1
ATOM 1385 O O . ASP A 1 175 ? 9.197 -3.265 -39.275 1.00 84.31 175 ASP A O 1
ATOM 1389 N N . GLY A 1 176 ? 7.725 -2.721 -37.677 1.00 86.25 176 GLY A N 1
ATOM 1390 C CA . GLY A 1 176 ? 7.593 -4.051 -37.081 1.00 86.25 176 GLY A CA 1
ATOM 1391 C C . GLY A 1 176 ? 8.587 -4.342 -35.950 1.00 86.25 176 GLY A C 1
ATOM 1392 O O . GLY A 1 176 ? 8.556 -5.437 -35.388 1.00 86.25 176 GLY A O 1
ATOM 1393 N N . THR A 1 177 ? 9.448 -3.391 -35.578 1.00 90.19 177 THR A N 1
ATOM 1394 C CA . THR A 1 177 ? 10.379 -3.546 -34.455 1.00 90.19 177 THR A CA 1
ATOM 1395 C C . THR A 1 177 ? 9.614 -3.548 -33.131 1.00 90.19 177 THR A C 1
ATOM 1397 O O . THR A 1 177 ? 8.898 -2.602 -32.796 1.00 90.19 177 THR A O 1
ATOM 1400 N N . LYS A 1 178 ? 9.775 -4.608 -32.336 1.00 93.50 178 LYS A N 1
ATOM 1401 C CA . LYS A 1 178 ? 9.200 -4.699 -30.990 1.00 93.50 178 LYS A CA 1
ATOM 1402 C C . LYS A 1 178 ? 10.124 -4.036 -29.974 1.00 93.50 178 LYS A C 1
ATOM 1404 O O . LYS A 1 178 ? 11.326 -4.283 -29.991 1.00 93.50 178 LYS A O 1
ATOM 1409 N N . VAL A 1 179 ? 9.557 -3.237 -29.078 1.00 94.38 179 VAL A N 1
ATOM 1410 C CA . VAL A 1 179 ? 10.249 -2.524 -28.001 1.00 94.38 179 VAL A CA 1
ATOM 1411 C C . VAL A 1 179 ? 9.674 -2.987 -26.669 1.00 94.38 179 VAL A C 1
ATOM 1413 O O . VAL A 1 179 ? 8.506 -2.741 -26.377 1.00 94.38 179 VAL A O 1
ATOM 1416 N N . ASP A 1 180 ? 10.492 -3.649 -25.861 1.00 95.00 180 ASP A N 1
ATOM 1417 C CA . ASP A 1 180 ? 10.150 -4.129 -24.525 1.00 95.00 180 ASP A CA 1
ATOM 1418 C C . ASP A 1 180 ? 10.880 -3.280 -23.469 1.00 95.00 180 ASP A C 1
ATOM 1420 O O . ASP A 1 180 ? 12.086 -3.027 -23.577 1.00 95.00 180 ASP A O 1
ATOM 1424 N N . TYR A 1 181 ? 10.158 -2.830 -22.439 1.00 94.94 181 TYR A N 1
ATOM 1425 C CA . TYR A 1 181 ? 10.764 -2.156 -21.290 1.00 94.94 181 TYR A CA 1
ATOM 1426 C C . TYR A 1 181 ? 11.715 -3.103 -20.546 1.00 94.94 181 TYR A C 1
ATOM 1428 O O . TYR A 1 181 ? 11.357 -4.249 -20.275 1.00 94.94 181 TYR A O 1
ATOM 1436 N N . GLU A 1 182 ? 12.902 -2.620 -20.170 1.00 93.88 182 GLU A N 1
ATOM 1437 C CA . GLU A 1 182 ? 13.830 -3.378 -19.326 1.00 93.88 182 GLU A CA 1
ATOM 1438 C C . GLU A 1 182 ? 13.997 -2.751 -17.941 1.00 93.88 182 GLU A C 1
ATOM 1440 O O . GLU A 1 182 ? 13.719 -3.395 -16.933 1.00 93.88 182 GLU A O 1
ATOM 1445 N N . ALA A 1 183 ? 14.471 -1.506 -17.878 1.00 93.25 183 ALA A N 1
ATOM 1446 C CA . ALA A 1 183 ? 14.764 -0.838 -16.614 1.00 93.25 183 ALA A CA 1
ATOM 1447 C C . ALA A 1 183 ? 14.777 0.683 -16.775 1.00 93.25 183 ALA A C 1
ATOM 1449 O O . ALA A 1 183 ? 15.013 1.210 -17.860 1.00 93.25 183 ALA A O 1
ATOM 1450 N N . PHE A 1 184 ? 14.569 1.401 -15.674 1.00 94.81 184 PHE A N 1
ATOM 1451 C CA . PHE A 1 184 ? 14.690 2.854 -15.614 1.00 94.81 184 PHE A CA 1
ATOM 1452 C C . PHE A 1 184 ? 15.702 3.247 -14.540 1.00 94.81 184 PHE A C 1
ATOM 1454 O O . PHE A 1 184 ? 15.647 2.730 -13.425 1.00 94.81 184 PHE A O 1
ATOM 1461 N N . PHE A 1 185 ? 16.575 4.196 -14.864 1.00 94.88 185 PHE A N 1
ATOM 1462 C CA . PHE A 1 185 ? 17.603 4.723 -13.974 1.00 94.88 185 PHE A CA 1
ATOM 1463 C C . PHE A 1 185 ? 17.427 6.241 -13.844 1.00 94.88 185 PHE A C 1
ATOM 1465 O O . PHE A 1 185 ? 17.531 6.936 -14.854 1.00 94.88 185 PHE A O 1
ATOM 1472 N N . PRO A 1 186 ? 17.155 6.785 -12.644 1.00 93.50 186 PRO A N 1
ATOM 1473 C CA . PRO A 1 186 ? 16.942 8.222 -12.456 1.00 93.50 186 PRO A CA 1
ATOM 1474 C C . PRO A 1 186 ? 18.247 9.042 -12.530 1.00 93.50 186 PRO A C 1
ATOM 1476 O O . PRO A 1 186 ? 18.216 10.205 -12.938 1.00 93.50 186 PRO A O 1
ATOM 1479 N N . ASP A 1 187 ? 19.393 8.439 -12.198 1.00 92.50 187 ASP A N 1
ATOM 1480 C CA . ASP A 1 187 ? 20.726 9.048 -12.284 1.00 92.50 187 ASP A CA 1
ATOM 1481 C C . ASP A 1 187 ? 21.731 8.045 -12.867 1.00 92.50 187 ASP A C 1
ATOM 1483 O O . ASP A 1 187 ? 22.532 7.440 -12.152 1.00 92.50 187 ASP A O 1
ATOM 1487 N N . PHE A 1 188 ? 21.626 7.812 -14.177 1.00 91.62 188 PHE A N 1
ATOM 1488 C CA . PHE A 1 188 ? 22.336 6.741 -14.870 1.00 91.62 188 PHE A CA 1
ATOM 1489 C C . PHE A 1 188 ? 23.863 6.861 -14.760 1.00 91.62 188 PHE A C 1
ATOM 1491 O O . PHE A 1 188 ? 24.457 7.893 -15.094 1.00 91.62 188 PHE A O 1
ATOM 1498 N N . THR A 1 189 ? 24.499 5.755 -14.379 1.00 90.50 189 THR A N 1
ATOM 1499 C CA . THR A 1 189 ? 25.949 5.553 -14.356 1.00 90.50 189 THR A CA 1
ATOM 1500 C C . THR A 1 189 ? 26.278 4.094 -14.691 1.00 90.50 189 THR A C 1
ATOM 1502 O O . THR A 1 189 ? 25.402 3.235 -14.698 1.00 90.50 189 THR A O 1
ATOM 1505 N N . PHE A 1 190 ? 27.547 3.794 -14.956 1.00 88.94 190 PHE A N 1
ATOM 1506 C CA . PHE A 1 190 ? 28.037 2.415 -14.936 1.00 88.94 190 PHE A CA 1
ATOM 1507 C C . PHE A 1 190 ? 28.707 2.135 -13.598 1.00 88.94 190 PHE A C 1
ATOM 1509 O O . PHE A 1 190 ? 29.403 3.003 -13.062 1.00 88.94 190 PHE A O 1
ATOM 1516 N N . ASN A 1 191 ? 28.491 0.938 -13.062 1.00 89.38 191 ASN A N 1
ATOM 1517 C CA . ASN A 1 191 ? 29.222 0.463 -11.895 1.00 89.38 191 ASN A CA 1
ATOM 1518 C C . ASN A 1 191 ? 30.624 -0.050 -12.288 1.00 89.38 191 ASN A C 1
ATOM 1520 O O . ASN A 1 191 ? 30.997 -0.073 -13.464 1.00 89.38 191 ASN A O 1
ATOM 1524 N N . SER A 1 192 ? 31.411 -0.482 -11.301 1.00 86.81 192 SER A N 1
ATOM 1525 C CA . SER A 1 192 ? 32.761 -1.031 -11.508 1.00 86.81 192 SER A CA 1
ATOM 1526 C C . SER A 1 192 ? 32.800 -2.295 -12.380 1.00 86.81 192 SER A C 1
ATOM 1528 O O . SER A 1 192 ? 33.843 -2.601 -12.948 1.00 86.81 192 SER A O 1
ATOM 1530 N N . GLU A 1 193 ? 31.678 -3.007 -12.523 1.00 87.62 193 GLU A N 1
ATOM 1531 C CA . GLU A 1 193 ? 31.529 -4.183 -13.392 1.00 87.62 193 GLU A CA 1
ATOM 1532 C C . GLU A 1 193 ? 31.090 -3.823 -14.824 1.00 87.62 193 GLU A C 1
ATOM 1534 O O . GLU A 1 193 ? 30.870 -4.710 -15.648 1.00 87.62 193 GLU A O 1
ATOM 1539 N N . GLY A 1 194 ? 30.912 -2.533 -15.133 1.00 83.00 194 GLY A N 1
ATOM 1540 C CA . GLY A 1 194 ? 30.430 -2.072 -16.435 1.00 83.00 194 GLY A CA 1
ATOM 1541 C C . GLY A 1 194 ? 28.936 -2.313 -16.681 1.00 83.00 194 GLY A C 1
ATOM 1542 O O . GLY A 1 194 ? 28.485 -2.228 -17.824 1.00 83.00 194 GLY A O 1
ATOM 1543 N N . LYS A 1 195 ? 28.147 -2.605 -15.638 1.00 87.12 195 LYS A N 1
ATOM 1544 C CA . LYS A 1 195 ? 26.685 -2.747 -15.729 1.00 87.12 195 LYS A CA 1
ATOM 1545 C C . LYS A 1 195 ? 25.982 -1.407 -15.456 1.00 87.12 195 LYS A C 1
ATOM 1547 O O . LYS A 1 195 ? 26.506 -0.609 -14.675 1.00 87.12 195 LYS A O 1
ATOM 1552 N N . PRO A 1 196 ? 24.815 -1.152 -16.082 1.00 88.50 196 PRO A N 1
ATOM 1553 C CA . PRO A 1 196 ? 23.978 0.004 -15.767 1.00 88.50 196 PRO A CA 1
ATOM 1554 C C . PRO A 1 196 ? 23.581 0.045 -14.291 1.00 88.50 196 PRO A C 1
ATOM 1556 O O . PRO A 1 196 ? 23.147 -0.969 -13.747 1.00 88.50 196 PRO A O 1
ATOM 1559 N N . ASP A 1 197 ? 23.704 1.213 -13.674 1.00 91.81 197 ASP A N 1
ATOM 1560 C CA . ASP A 1 197 ? 23.343 1.464 -12.282 1.00 91.81 197 ASP A CA 1
ATOM 1561 C C . ASP A 1 197 ? 22.867 2.917 -12.095 1.00 91.81 197 ASP A C 1
ATOM 1563 O O . ASP A 1 197 ? 22.949 3.741 -13.014 1.00 91.81 197 ASP A O 1
ATOM 1567 N N . THR A 1 198 ? 22.359 3.249 -10.909 1.00 92.50 198 THR A N 1
ATOM 1568 C CA . THR A 1 198 ? 21.953 4.609 -10.544 1.00 92.50 198 THR A CA 1
ATOM 1569 C C . THR A 1 198 ? 22.823 5.171 -9.425 1.00 92.50 198 THR A C 1
ATOM 1571 O O . THR A 1 198 ? 23.020 4.541 -8.391 1.00 92.50 198 THR A O 1
ATOM 1574 N N . ARG A 1 199 ? 23.339 6.390 -9.607 1.00 92.19 199 ARG A N 1
ATOM 1575 C CA . ARG A 1 199 ? 24.184 7.058 -8.602 1.00 92.19 199 ARG A CA 1
ATOM 1576 C C . ARG A 1 199 ? 23.375 7.568 -7.409 1.00 92.19 199 ARG A C 1
ATOM 1578 O O . ARG A 1 199 ? 23.871 7.584 -6.286 1.00 92.19 199 ARG A O 1
ATOM 1585 N N . SER A 1 200 ? 22.155 8.035 -7.657 1.00 92.44 200 SER A N 1
ATOM 1586 C CA . SER A 1 200 ? 21.268 8.595 -6.638 1.00 92.44 200 SER A CA 1
ATOM 1587 C C . SER A 1 200 ? 19.801 8.286 -6.948 1.00 92.44 200 SER A C 1
ATOM 1589 O O . SER A 1 200 ? 19.476 7.784 -8.025 1.00 92.44 200 SER A O 1
ATOM 1591 N N . ALA A 1 201 ? 18.909 8.563 -5.994 1.00 90.50 201 ALA A N 1
ATOM 1592 C CA . ALA A 1 201 ? 17.460 8.437 -6.177 1.00 90.50 201 ALA A CA 1
ATOM 1593 C C . ALA A 1 201 ? 16.837 9.611 -6.957 1.00 90.50 201 ALA A C 1
ATOM 1595 O O . ALA A 1 201 ? 15.701 9.506 -7.421 1.00 90.50 201 ALA A O 1
ATOM 1596 N N . ALA A 1 202 ? 17.569 10.720 -7.093 1.00 89.81 202 ALA A N 1
ATOM 1597 C CA . ALA A 1 202 ? 17.107 11.930 -7.755 1.00 89.81 202 ALA A CA 1
ATOM 1598 C C . ALA A 1 202 ? 17.210 11.818 -9.282 1.00 89.81 202 ALA A C 1
ATOM 1600 O O . ALA A 1 202 ? 18.077 11.137 -9.822 1.00 89.81 202 ALA A O 1
ATOM 1601 N N . TYR A 1 203 ? 16.341 12.538 -9.990 1.00 91.12 203 TYR A N 1
ATOM 1602 C CA . TYR A 1 203 ? 16.278 12.543 -11.454 1.00 91.12 203 TYR A CA 1
ATOM 1603 C C . TYR A 1 203 ? 17.329 13.483 -12.072 1.00 91.12 203 TYR A C 1
ATOM 1605 O O . TYR A 1 203 ? 16.971 14.486 -12.687 1.00 91.12 203 TYR A O 1
ATOM 1613 N N . ASN A 1 204 ? 18.618 13.193 -11.885 1.00 90.56 204 ASN A N 1
ATOM 1614 C CA . ASN A 1 204 ? 19.710 14.038 -12.393 1.00 90.56 204 ASN A CA 1
ATOM 1615 C C . ASN A 1 204 ? 20.096 13.698 -13.837 1.00 90.56 204 ASN A C 1
ATOM 1617 O O . ASN A 1 204 ? 20.338 14.591 -14.647 1.00 90.56 204 ASN A O 1
ATOM 1621 N N . ASN A 1 205 ? 20.148 12.404 -14.159 1.00 90.94 205 ASN A N 1
ATOM 1622 C CA . ASN A 1 205 ? 20.463 11.898 -15.493 1.00 90.94 205 ASN A CA 1
ATOM 1623 C C . ASN A 1 205 ? 19.544 10.716 -15.846 1.00 90.94 205 ASN A C 1
ATOM 1625 O O . ASN A 1 205 ? 20.005 9.570 -15.876 1.00 90.94 205 ASN A O 1
ATOM 1629 N N . PRO A 1 206 ? 18.238 10.966 -16.067 1.00 93.69 206 PRO A N 1
ATOM 1630 C CA . PRO A 1 206 ? 17.279 9.896 -16.285 1.00 93.69 206 PRO A CA 1
ATOM 1631 C C . PRO A 1 206 ? 17.520 9.181 -17.612 1.00 93.69 206 PRO A C 1
ATOM 1633 O O . PRO A 1 206 ? 17.617 9.820 -18.667 1.00 93.69 206 PRO A O 1
ATOM 1636 N N . ALA A 1 207 ? 17.562 7.855 -17.561 1.00 93.81 207 ALA A N 1
ATOM 1637 C CA . ALA A 1 207 ? 17.676 6.999 -18.728 1.00 93.81 207 ALA A CA 1
ATOM 1638 C C . ALA A 1 207 ? 16.772 5.774 -18.595 1.00 93.81 207 ALA A C 1
ATOM 1640 O O . ALA A 1 207 ? 16.678 5.163 -17.529 1.00 93.81 207 ALA A O 1
ATOM 1641 N N . VAL A 1 208 ? 16.145 5.383 -19.700 1.00 94.88 208 VAL A N 1
ATOM 1642 C CA . VAL A 1 208 ? 15.442 4.104 -19.807 1.00 94.88 208 VAL A CA 1
ATOM 1643 C C . VAL A 1 208 ? 16.235 3.153 -20.689 1.00 94.88 208 VAL A C 1
ATOM 1645 O O . VAL A 1 208 ? 16.788 3.539 -21.721 1.00 94.88 208 VAL A O 1
ATOM 1648 N N . VAL A 1 209 ? 16.288 1.902 -20.256 1.00 93.88 209 VAL A N 1
ATOM 1649 C CA . VAL A 1 209 ? 16.875 0.787 -20.983 1.00 93.88 209 VAL A CA 1
ATOM 1650 C C . VAL A 1 209 ? 15.746 -0.030 -21.586 1.00 93.88 209 VAL A C 1
ATOM 1652 O O . VAL A 1 209 ? 14.769 -0.360 -20.909 1.00 93.88 209 VAL A O 1
ATOM 1655 N N . LEU A 1 210 ? 15.881 -0.322 -22.873 1.00 94.38 210 LEU A N 1
ATOM 1656 C CA . LEU A 1 210 ? 14.879 -1.001 -23.679 1.00 94.38 210 LEU A CA 1
ATOM 1657 C C . LEU A 1 210 ? 15.527 -2.176 -24.400 1.00 94.38 210 LEU A C 1
ATOM 1659 O O . LEU A 1 210 ? 16.647 -2.061 -24.905 1.00 94.38 210 LEU A O 1
ATOM 1663 N N . ASN A 1 211 ? 14.793 -3.275 -24.510 1.00 94.31 211 ASN A N 1
ATOM 1664 C CA . ASN A 1 211 ? 15.145 -4.374 -25.394 1.00 94.31 211 ASN A CA 1
ATOM 1665 C C . ASN A 1 211 ? 14.361 -4.224 -26.690 1.00 94.31 211 ASN A C 1
ATOM 1667 O O . ASN A 1 211 ? 13.133 -4.196 -26.676 1.00 94.31 211 ASN A O 1
ATOM 1671 N N . ILE A 1 212 ? 15.067 -4.134 -27.811 1.00 93.69 212 ILE A N 1
ATOM 1672 C CA . ILE A 1 212 ? 14.452 -4.085 -29.132 1.00 93.69 212 ILE A CA 1
ATOM 1673 C C . ILE A 1 212 ? 14.653 -5.409 -29.857 1.00 93.69 212 ILE A C 1
ATOM 1675 O O . ILE A 1 212 ? 15.722 -6.015 -29.772 1.00 93.69 212 ILE A O 1
ATOM 1679 N N . THR A 1 213 ? 13.620 -5.849 -30.568 1.00 92.94 213 THR A N 1
ATOM 1680 C CA . THR A 1 213 ? 13.654 -7.016 -31.454 1.00 92.94 213 THR A CA 1
ATOM 1681 C C . THR A 1 213 ? 13.209 -6.570 -32.840 1.00 92.94 213 THR A C 1
ATOM 1683 O O . THR A 1 213 ? 12.054 -6.184 -33.014 1.00 92.94 213 THR A O 1
ATOM 1686 N N . THR A 1 214 ? 14.120 -6.581 -33.811 1.00 89.50 214 THR A N 1
ATOM 1687 C CA . THR A 1 214 ? 13.814 -6.183 -35.195 1.00 89.50 214 THR A CA 1
ATOM 1688 C C . THR A 1 214 ? 12.962 -7.251 -35.900 1.00 89.50 214 THR A C 1
ATOM 1690 O O . THR A 1 214 ? 12.926 -8.399 -35.445 1.00 89.50 214 THR A O 1
ATOM 1693 N N . PRO A 1 215 ? 12.316 -6.941 -37.042 1.00 85.19 215 PRO A N 1
ATOM 1694 C CA . PRO A 1 215 ? 11.611 -7.944 -37.851 1.00 85.19 215 PRO A CA 1
ATOM 1695 C C . PRO A 1 215 ? 12.504 -9.114 -38.293 1.00 85.19 215 PRO A C 1
ATOM 1697 O O . PRO A 1 215 ? 12.031 -10.236 -38.452 1.00 85.19 215 PRO A O 1
ATOM 1700 N N . ALA A 1 216 ? 13.813 -8.876 -38.424 1.00 85.50 216 ALA A N 1
ATOM 1701 C CA . ALA A 1 216 ? 14.824 -9.900 -38.690 1.00 85.50 216 ALA A CA 1
ATOM 1702 C C . ALA A 1 216 ? 15.165 -10.771 -37.457 1.00 85.50 216 ALA A C 1
ATOM 1704 O O . ALA A 1 216 ? 16.083 -11.583 -37.509 1.00 85.50 216 ALA A O 1
ATOM 1705 N N . SER A 1 217 ? 14.426 -10.624 -36.349 1.00 84.12 217 SER A N 1
ATOM 1706 C CA . SER A 1 217 ? 14.640 -11.300 -35.060 1.00 84.12 217 SER A CA 1
ATOM 1707 C C . SER A 1 217 ? 15.977 -10.985 -34.375 1.00 84.12 217 SER A C 1
ATOM 1709 O O . SER A 1 217 ? 16.406 -11.719 -33.480 1.00 84.12 217 SER A O 1
ATOM 1711 N N . GLU A 1 218 ? 16.622 -9.871 -34.726 1.00 88.44 218 GLU A N 1
ATOM 1712 C CA . GLU A 1 218 ? 17.830 -9.414 -34.039 1.00 88.44 218 GLU A CA 1
ATOM 1713 C C . GLU A 1 218 ? 17.457 -8.685 -32.750 1.00 88.44 218 GLU A C 1
ATOM 1715 O O . GLU A 1 218 ? 16.690 -7.719 -32.757 1.00 88.44 218 GLU A O 1
ATOM 1720 N N . LYS A 1 219 ? 18.020 -9.145 -31.629 1.00 91.06 219 LYS A N 1
ATOM 1721 C CA . LYS A 1 219 ? 17.821 -8.528 -30.316 1.00 91.06 219 LYS A CA 1
ATOM 1722 C C . LYS A 1 219 ? 18.959 -7.577 -30.001 1.00 91.06 219 LYS A C 1
ATOM 1724 O O . LYS A 1 219 ? 20.127 -7.958 -30.061 1.00 91.06 219 LYS A O 1
ATOM 1729 N N . SER A 1 220 ? 18.632 -6.359 -29.590 1.00 89.69 220 SER A N 1
ATOM 1730 C CA . SER A 1 220 ? 19.633 -5.429 -29.075 1.00 89.69 220 SER A CA 1
ATOM 1731 C C . SER A 1 220 ? 19.086 -4.572 -27.939 1.00 89.69 220 SER A C 1
ATOM 1733 O O . SER A 1 220 ? 17.885 -4.357 -27.820 1.00 89.69 220 SER A O 1
ATOM 1735 N N . ARG A 1 221 ? 19.985 -4.105 -27.070 1.00 90.62 221 ARG A N 1
ATOM 1736 C CA . ARG A 1 221 ? 19.652 -3.219 -25.950 1.00 90.62 221 ARG A CA 1
ATOM 1737 C C . ARG A 1 221 ? 19.908 -1.766 -26.323 1.00 90.62 221 ARG A C 1
ATOM 1739 O O . ARG A 1 221 ? 20.990 -1.447 -26.828 1.00 90.62 221 ARG A O 1
ATOM 1746 N N . VAL A 1 222 ? 18.959 -0.893 -26.028 1.00 91.06 222 VAL A N 1
ATOM 1747 C CA . VAL A 1 222 ? 18.992 0.537 -26.336 1.00 91.06 222 VAL A CA 1
ATOM 1748 C C . VAL A 1 222 ? 18.863 1.350 -25.056 1.00 91.06 222 VAL A C 1
ATOM 1750 O O . VAL A 1 222 ? 18.177 0.940 -24.124 1.00 91.06 222 VAL A O 1
ATOM 1753 N N . TYR A 1 223 ? 19.515 2.509 -25.028 1.00 90.81 223 TYR A N 1
ATOM 1754 C CA . TYR A 1 223 ? 19.444 3.459 -23.927 1.00 90.81 223 TYR A CA 1
ATOM 1755 C C . TYR A 1 223 ? 18.874 4.775 -24.450 1.00 90.81 223 TYR A C 1
ATOM 1757 O O . TYR A 1 223 ? 19.436 5.369 -25.370 1.00 90.81 223 TYR A O 1
ATOM 1765 N N . ALA A 1 224 ? 17.768 5.227 -23.867 1.00 91.56 224 ALA A N 1
ATOM 1766 C CA . ALA A 1 224 ? 17.158 6.509 -24.190 1.00 91.56 224 ALA A CA 1
ATOM 1767 C C . ALA A 1 224 ? 17.308 7.452 -22.994 1.00 91.56 224 ALA A C 1
ATOM 1769 O O . ALA A 1 224 ? 16.766 7.200 -21.917 1.00 91.56 224 ALA A O 1
ATOM 1770 N N . PHE A 1 225 ? 18.058 8.533 -23.188 1.00 91.38 225 PHE A N 1
ATOM 1771 C CA . PHE A 1 225 ? 18.355 9.523 -22.153 1.00 91.38 225 PHE A CA 1
ATOM 1772 C C . PHE A 1 225 ? 17.441 10.738 -22.273 1.00 91.38 225 PHE A C 1
ATOM 1774 O O . PHE A 1 225 ? 17.065 11.121 -23.384 1.00 91.38 225 PHE A O 1
ATOM 1781 N N . ALA A 1 226 ? 17.108 11.352 -21.134 1.00 86.56 226 ALA A N 1
ATOM 1782 C CA . ALA A 1 226 ? 16.367 12.615 -21.110 1.00 86.56 226 ALA A CA 1
ATOM 1783 C C . ALA A 1 226 ? 17.249 13.819 -21.470 1.00 86.56 226 ALA A C 1
ATOM 1785 O O . ALA A 1 226 ? 16.792 14.785 -22.079 1.00 86.56 226 ALA A O 1
ATOM 1786 N N . GLY A 1 227 ? 18.530 13.754 -21.102 1.00 81.88 227 GLY A N 1
ATOM 1787 C CA . GLY A 1 227 ? 19.527 14.755 -21.462 1.00 81.88 227 GLY A CA 1
ATOM 1788 C C . GLY A 1 227 ? 20.114 14.543 -22.859 1.00 81.88 227 GLY A C 1
ATOM 1789 O O . GLY A 1 227 ? 20.053 13.456 -23.434 1.00 81.88 227 GLY A O 1
ATOM 1790 N N . ASN A 1 228 ? 20.757 15.586 -23.386 1.00 69.31 228 ASN A N 1
ATOM 1791 C CA . ASN A 1 228 ? 21.552 15.471 -24.606 1.00 69.31 228 ASN A CA 1
ATOM 1792 C C . ASN A 1 228 ? 22.832 14.680 -24.316 1.00 69.31 228 ASN A C 1
ATOM 1794 O O . ASN A 1 228 ? 23.785 15.200 -23.736 1.00 69.31 228 ASN A O 1
ATOM 1798 N N . VAL A 1 229 ? 22.860 13.423 -24.748 1.00 67.38 229 VAL A N 1
ATOM 1799 C CA . VAL A 1 229 ? 24.070 12.598 -24.725 1.00 67.38 229 VAL A CA 1
ATOM 1800 C C . VAL A 1 229 ? 24.886 12.887 -25.978 1.00 67.38 229 VAL A C 1
ATOM 1802 O O . VAL A 1 229 ? 24.355 12.903 -27.090 1.00 67.38 229 VAL A O 1
ATOM 1805 N N . SER A 1 230 ? 26.180 13.156 -25.788 1.00 60.75 230 SER A N 1
ATOM 1806 C CA . SER A 1 230 ? 27.114 13.365 -26.895 1.00 60.75 230 SER A CA 1
ATOM 1807 C C . SER A 1 230 ? 27.156 12.133 -27.797 1.00 60.75 230 SER A C 1
ATOM 1809 O O . SER A 1 230 ? 27.271 11.013 -27.301 1.00 60.75 230 SER A O 1
ATOM 1811 N N . ASP A 1 231 ? 27.180 12.346 -29.114 1.00 60.97 231 ASP A N 1
ATOM 1812 C CA . ASP A 1 231 ? 27.302 11.277 -30.121 1.00 60.97 231 ASP A CA 1
ATOM 1813 C C . ASP A 1 231 ? 28.598 10.455 -29.986 1.00 60.97 231 ASP A C 1
ATOM 1815 O O . ASP A 1 231 ? 28.741 9.395 -30.586 1.00 60.97 231 ASP A O 1
ATOM 1819 N N . LYS A 1 232 ? 29.552 10.929 -29.173 1.00 55.34 232 LYS A N 1
ATOM 1820 C CA . LYS A 1 232 ? 30.808 10.236 -28.861 1.00 55.34 232 LYS A CA 1
ATOM 1821 C C . LYS A 1 232 ? 30.655 9.127 -27.814 1.00 55.34 232 LYS A C 1
ATOM 1823 O O . LYS A 1 232 ? 31.604 8.379 -27.600 1.00 55.34 232 LYS A O 1
ATOM 1828 N N . ILE A 1 233 ? 29.508 9.029 -27.137 1.00 64.81 233 ILE A N 1
ATOM 1829 C CA . ILE A 1 233 ? 29.253 8.010 -26.113 1.00 64.81 233 ILE A CA 1
ATOM 1830 C C . ILE A 1 233 ? 28.562 6.808 -26.784 1.00 64.81 233 ILE A C 1
ATOM 1832 O O . ILE A 1 233 ? 27.420 6.952 -27.224 1.00 64.81 233 ILE A O 1
ATOM 1836 N N . PRO A 1 234 ? 29.181 5.606 -26.817 1.00 66.25 234 PRO A N 1
ATOM 1837 C CA . PRO A 1 234 ? 28.644 4.431 -27.527 1.00 66.25 234 PRO A CA 1
ATOM 1838 C C . PRO A 1 234 ? 27.233 4.009 -27.094 1.00 66.25 234 PRO A C 1
ATOM 1840 O O . PRO A 1 234 ? 26.501 3.365 -27.838 1.00 66.25 234 PRO A O 1
ATOM 1843 N N . VAL A 1 235 ? 26.851 4.373 -25.873 1.00 71.81 235 VAL A N 1
ATOM 1844 C CA . VAL A 1 235 ? 25.568 4.045 -25.243 1.00 71.81 235 VAL A CA 1
ATOM 1845 C C . VAL A 1 235 ? 24.411 4.843 -25.858 1.00 71.81 235 VAL A C 1
ATOM 1847 O O . VAL A 1 235 ? 23.292 4.345 -25.896 1.00 71.81 235 VAL A O 1
ATOM 1850 N N . GLY A 1 236 ? 24.686 6.046 -26.377 1.00 66.19 236 GLY A N 1
ATOM 1851 C CA . GLY A 1 236 ? 23.723 6.891 -27.094 1.00 66.19 236 GLY A CA 1
ATOM 1852 C C . GLY A 1 236 ? 23.781 6.739 -28.617 1.00 66.19 236 GLY A C 1
ATOM 1853 O O . GLY A 1 236 ? 23.140 7.514 -29.328 1.00 66.19 236 GLY A O 1
ATOM 1854 N N . ALA A 1 237 ? 24.567 5.781 -29.121 1.00 72.31 237 ALA A N 1
ATOM 1855 C CA . ALA A 1 237 ? 24.665 5.522 -30.548 1.00 72.31 237 ALA A CA 1
ATOM 1856 C C . ALA A 1 237 ? 23.319 5.011 -31.094 1.00 72.31 237 ALA A C 1
ATOM 1858 O O . ALA A 1 237 ? 22.618 4.255 -30.411 1.00 72.31 237 ALA A O 1
ATOM 1859 N N . PRO A 1 238 ? 22.953 5.405 -32.322 1.00 77.06 238 PRO A N 1
ATOM 1860 C CA . PRO A 1 238 ? 21.725 4.948 -32.944 1.00 77.06 238 PRO A CA 1
ATOM 1861 C C . PRO A 1 238 ? 21.730 3.426 -33.116 1.00 77.06 238 PRO A C 1
ATOM 1863 O O . PRO A 1 238 ? 22.743 2.819 -33.467 1.00 77.06 238 PRO A O 1
ATOM 1866 N N . LYS A 1 239 ? 20.579 2.812 -32.851 1.00 82.00 239 LYS A N 1
ATOM 1867 C CA . LYS A 1 239 ? 20.351 1.370 -32.972 1.00 82.00 239 LYS A CA 1
ATOM 1868 C C . LYS A 1 239 ? 19.029 1.129 -33.680 1.00 82.00 239 LYS A C 1
ATOM 1870 O O . LYS A 1 239 ? 18.067 1.861 -33.444 1.00 82.00 239 LYS A O 1
ATOM 1875 N N . ALA A 1 240 ? 19.015 0.112 -34.542 1.00 78.88 240 ALA A N 1
ATOM 1876 C CA . ALA A 1 240 ? 17.909 -0.179 -35.455 1.00 78.88 240 ALA A CA 1
ATOM 1877 C C . ALA A 1 240 ? 17.474 1.041 -36.293 1.00 78.88 240 ALA A C 1
ATOM 1879 O O . ALA A 1 240 ? 16.290 1.284 -36.464 1.00 78.88 240 ALA A O 1
ATOM 1880 N N . GLY A 1 241 ? 18.430 1.848 -36.771 1.00 81.81 241 GLY A N 1
ATOM 1881 C CA . GLY A 1 241 ? 18.149 3.006 -37.633 1.00 81.81 241 GLY A CA 1
ATOM 1882 C C . GLY A 1 241 ? 17.628 4.258 -36.915 1.00 81.81 241 GLY A C 1
ATOM 1883 O O . GLY A 1 241 ? 17.432 5.287 -37.563 1.00 81.81 241 GLY A O 1
ATOM 1884 N N . TYR A 1 242 ? 17.464 4.217 -35.587 1.00 86.31 242 TYR A N 1
ATOM 1885 C CA . TYR A 1 242 ? 16.959 5.341 -34.795 1.00 86.31 242 TYR A CA 1
ATOM 1886 C C . TYR A 1 242 ? 17.938 5.775 -33.705 1.00 86.31 242 TYR A C 1
ATOM 1888 O O . TYR A 1 242 ? 18.578 4.952 -33.044 1.00 86.31 242 TYR A O 1
ATOM 1896 N N . LYS A 1 243 ? 18.012 7.087 -33.466 1.00 88.12 243 LYS A N 1
ATOM 1897 C CA . LYS A 1 243 ? 18.555 7.665 -32.234 1.00 88.12 243 LYS A CA 1
ATOM 1898 C C . LYS A 1 243 ? 17.417 7.838 -31.234 1.00 88.12 243 LYS A C 1
ATOM 1900 O O . LYS A 1 243 ? 16.402 8.453 -31.547 1.00 88.12 243 LYS A O 1
ATOM 1905 N N . TRP A 1 244 ? 17.596 7.294 -30.036 1.00 90.00 244 TRP A N 1
ATOM 1906 C CA . TRP A 1 244 ? 16.538 7.179 -29.038 1.00 90.00 244 TRP A CA 1
ATOM 1907 C C . TRP A 1 244 ? 16.682 8.250 -27.965 1.00 90.00 244 TRP A C 1
ATOM 1909 O O . TRP A 1 244 ? 17.737 8.381 -27.341 1.00 90.00 244 TRP A O 1
ATOM 1919 N N . ARG A 1 245 ? 15.610 9.004 -27.729 1.00 91.19 245 ARG A N 1
ATOM 1920 C CA . ARG A 1 245 ? 15.556 10.059 -26.719 1.00 91.19 245 ARG A CA 1
ATOM 1921 C C . ARG A 1 245 ? 14.368 9.848 -25.794 1.00 91.19 245 ARG A C 1
ATOM 1923 O O . ARG A 1 245 ? 13.269 9.552 -26.250 1.00 91.19 245 ARG A O 1
ATOM 1930 N N . LEU A 1 246 ? 14.576 10.026 -24.494 1.00 93.31 246 LEU A N 1
ATOM 1931 C CA . LEU A 1 246 ? 13.487 10.086 -23.524 1.00 93.31 246 LEU A CA 1
ATOM 1932 C C . LEU A 1 246 ? 12.977 11.529 -23.483 1.00 93.31 246 LEU A C 1
ATOM 1934 O O . LEU A 1 246 ? 13.671 12.420 -23.015 1.00 93.31 246 LEU A O 1
ATOM 1938 N N . LYS A 1 247 ? 11.789 11.782 -24.027 1.00 92.62 247 LYS A N 1
ATOM 1939 C CA . LYS A 1 247 ? 11.247 13.139 -24.156 1.00 92.62 247 LYS A CA 1
ATOM 1940 C C . LYS A 1 247 ? 10.574 13.590 -22.866 1.00 92.62 247 LYS A C 1
ATOM 1942 O O . LYS A 1 247 ? 10.894 14.647 -22.334 1.00 92.62 247 LYS A O 1
ATOM 1947 N N . GLU A 1 248 ? 9.664 12.765 -22.360 1.00 93.31 248 GLU A N 1
ATOM 1948 C C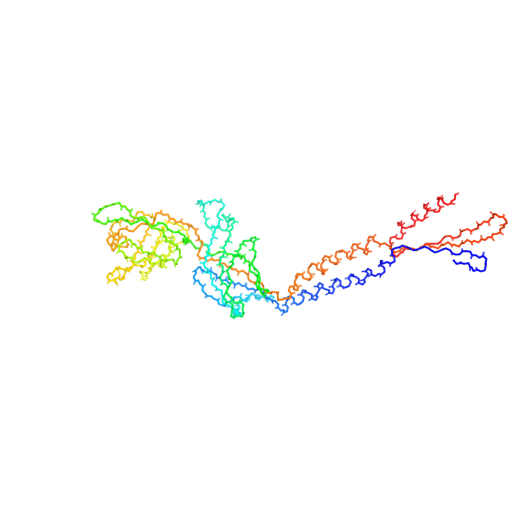A . GLU A 1 248 ? 8.872 13.038 -21.160 1.00 93.31 248 GLU A CA 1
ATOM 1949 C C . GLU A 1 248 ? 8.679 11.754 -20.354 1.00 93.31 248 GLU A C 1
ATOM 1951 O O . GLU A 1 248 ? 8.720 10.650 -20.900 1.00 93.31 248 GLU A O 1
ATOM 1956 N N . PHE A 1 249 ? 8.474 11.887 -19.045 1.00 93.81 249 PHE A N 1
ATOM 1957 C CA . PHE A 1 249 ? 8.143 10.760 -18.182 1.00 93.81 249 PHE A CA 1
ATOM 1958 C C . PHE A 1 249 ? 7.369 11.200 -16.936 1.00 93.81 249 PHE A C 1
ATOM 1960 O O . PHE A 1 249 ? 7.585 12.281 -16.387 1.00 93.81 249 PHE A O 1
ATOM 1967 N N . GLU A 1 250 ? 6.480 10.328 -16.466 1.00 92.94 250 GLU A N 1
ATOM 1968 C CA . GLU A 1 250 ? 5.754 10.471 -15.205 1.00 92.94 250 GLU A CA 1
ATOM 1969 C C . GLU A 1 250 ? 6.612 9.911 -14.064 1.00 92.94 250 GLU A C 1
ATOM 1971 O O . GLU A 1 250 ? 6.825 8.696 -13.984 1.00 92.94 250 GLU A O 1
ATOM 1976 N N . LYS A 1 251 ? 7.099 10.795 -13.183 1.00 92.12 251 LYS A N 1
ATOM 1977 C CA . LYS A 1 251 ? 7.848 10.421 -11.974 1.00 92.12 251 LYS A CA 1
ATOM 1978 C C . LYS A 1 251 ? 6.996 9.512 -11.086 1.00 92.12 251 LYS A C 1
ATOM 1980 O O . LYS A 1 251 ? 5.848 9.826 -10.787 1.00 92.12 251 LYS A O 1
ATOM 1985 N N . SER A 1 252 ? 7.573 8.409 -10.634 1.00 92.75 252 SER A N 1
ATOM 1986 C CA . SER A 1 252 ? 6.919 7.456 -9.737 1.00 92.75 252 SER A CA 1
ATOM 1987 C C . SER A 1 252 ? 7.984 6.732 -8.907 1.00 92.75 252 SER A C 1
ATOM 1989 O O . SER A 1 252 ? 9.107 6.560 -9.387 1.00 92.75 252 SER A O 1
ATOM 1991 N N . PRO A 1 253 ? 7.693 6.314 -7.666 1.00 93.44 253 PRO A N 1
ATOM 1992 C CA . PRO A 1 253 ? 8.641 5.535 -6.884 1.00 93.44 253 PRO A CA 1
ATOM 1993 C C . PRO A 1 253 ? 8.904 4.170 -7.535 1.00 93.44 253 PRO A C 1
ATOM 1995 O O . PRO A 1 253 ? 8.179 3.708 -8.427 1.00 93.44 253 PRO A O 1
ATOM 1998 N N . LEU A 1 254 ? 9.967 3.504 -7.093 1.00 93.62 254 LEU A N 1
ATOM 1999 C CA . LEU A 1 254 ? 10.284 2.147 -7.531 1.00 93.62 254 LEU A CA 1
ATOM 2000 C C . LEU A 1 254 ? 9.261 1.141 -6.989 1.00 93.62 254 LEU A C 1
ATOM 2002 O O . LEU A 1 254 ? 8.823 0.251 -7.717 1.00 93.62 254 LEU A O 1
ATOM 2006 N N . ALA A 1 255 ? 8.911 1.274 -5.709 1.00 94.19 255 ALA A N 1
ATOM 2007 C CA . ALA A 1 255 ? 8.053 0.338 -4.994 1.00 94.19 255 ALA A CA 1
ATOM 2008 C C . ALA A 1 255 ? 7.231 1.051 -3.916 1.00 94.19 255 ALA A C 1
ATOM 2010 O O . ALA A 1 255 ? 7.678 2.053 -3.355 1.00 94.19 255 ALA A O 1
ATOM 2011 N N . HIS A 1 256 ? 6.093 0.468 -3.558 1.00 94.62 256 HIS A N 1
ATOM 2012 C CA . HIS A 1 256 ? 5.363 0.798 -2.334 1.00 94.62 256 HIS A CA 1
ATOM 2013 C C . HIS A 1 256 ? 5.513 -0.329 -1.308 1.00 94.62 256 HIS A C 1
ATOM 2015 O O . HIS A 1 256 ? 5.795 -1.474 -1.662 1.00 94.62 256 HIS A O 1
ATOM 2021 N N . VAL A 1 257 ? 5.329 -0.006 -0.034 1.00 93.94 257 VAL A N 1
ATOM 2022 C CA . VAL A 1 257 ? 5.211 -0.977 1.053 1.00 93.94 257 VAL A CA 1
ATOM 2023 C C . VAL A 1 257 ? 3.787 -0.900 1.574 1.00 93.94 257 VAL A C 1
ATOM 2025 O O . VAL A 1 257 ? 3.344 0.153 2.038 1.00 93.94 257 VAL A O 1
ATOM 2028 N N . LEU A 1 258 ? 3.075 -2.018 1.473 1.00 95.00 258 LEU A N 1
ATOM 2029 C CA . LEU A 1 258 ? 1.743 -2.163 2.035 1.00 95.00 258 LEU A CA 1
ATOM 2030 C C . LEU A 1 258 ? 1.847 -2.815 3.410 1.00 95.00 258 LEU A C 1
ATOM 2032 O O . LEU A 1 258 ? 2.543 -3.817 3.560 1.00 95.00 258 LEU A O 1
ATOM 2036 N N . SER A 1 259 ? 1.123 -2.267 4.380 1.00 94.38 259 SER A N 1
ATOM 2037 C CA . SER A 1 259 ? 0.877 -2.927 5.658 1.00 94.38 259 SER A CA 1
ATOM 2038 C C . SER A 1 259 ? -0.409 -3.739 5.544 1.00 94.38 259 SER A C 1
ATOM 2040 O O . SER A 1 259 ? -1.447 -3.231 5.114 1.00 94.38 259 SER A O 1
ATOM 2042 N N . ILE A 1 260 ? -0.329 -5.015 5.890 1.00 93.94 260 ILE A N 1
ATOM 2043 C CA . ILE A 1 260 ? -1.425 -5.972 5.885 1.00 93.94 260 ILE A CA 1
ATOM 2044 C C . ILE A 1 260 ? -1.810 -6.231 7.332 1.00 93.94 260 ILE A C 1
ATOM 2046 O O . ILE A 1 260 ? -0.983 -6.677 8.122 1.00 93.94 260 ILE A O 1
ATOM 2050 N N . LYS A 1 261 ? -3.080 -6.002 7.655 1.00 91.94 261 LYS A N 1
ATOM 2051 C CA . LYS A 1 261 ? -3.672 -6.406 8.929 1.00 91.94 261 LYS A CA 1
ATOM 2052 C C . LYS A 1 261 ? -4.667 -7.518 8.694 1.00 91.94 261 LYS A C 1
ATOM 2054 O O . LYS A 1 261 ? -5.621 -7.324 7.943 1.00 91.94 261 LYS A O 1
ATOM 2059 N N . TYR A 1 262 ? -4.463 -8.661 9.323 1.00 92.12 262 TYR A N 1
ATOM 2060 C CA . TYR A 1 262 ? -5.420 -9.755 9.294 1.00 92.12 262 TYR A CA 1
ATOM 2061 C C . TYR A 1 262 ? -6.251 -9.736 10.576 1.00 92.12 262 TYR A C 1
ATOM 2063 O O . TYR A 1 262 ? -5.703 -9.856 11.665 1.00 92.12 262 TYR A O 1
ATOM 2071 N N . ASP A 1 263 ? -7.566 -9.568 10.450 1.00 90.62 263 ASP A N 1
ATOM 2072 C CA . ASP A 1 263 ? -8.539 -9.716 11.538 1.00 90.62 263 ASP A CA 1
ATOM 2073 C C . ASP A 1 263 ? -9.748 -10.508 11.005 1.00 90.62 263 ASP A C 1
ATOM 2075 O O . ASP A 1 263 ? -10.700 -9.921 10.479 1.00 90.62 263 ASP A O 1
ATOM 2079 N N . PRO A 1 264 ? -9.724 -11.851 11.096 1.00 86.25 264 PRO A N 1
ATOM 2080 C CA . PRO A 1 264 ? -10.729 -12.704 10.459 1.00 86.25 264 PRO A CA 1
ATOM 2081 C C . PRO A 1 264 ? -12.138 -12.533 11.032 1.00 86.25 264 PRO A C 1
ATOM 2083 O O . PRO A 1 264 ? -13.123 -12.788 10.340 1.00 86.25 264 PRO A O 1
ATOM 2086 N N . PHE A 1 265 ? -12.250 -12.105 12.290 1.00 86.75 265 PHE A N 1
ATOM 2087 C CA . PHE A 1 265 ? -13.528 -12.004 12.994 1.00 86.75 265 PHE A CA 1
ATOM 2088 C C . PHE A 1 265 ? -14.013 -10.562 13.142 1.00 86.75 265 PHE A C 1
ATOM 2090 O O . PHE A 1 265 ? -15.037 -10.333 13.786 1.00 86.75 265 PHE A O 1
ATOM 2097 N N . ASN A 1 266 ? -13.287 -9.587 12.578 1.00 86.31 266 ASN A N 1
ATOM 2098 C CA . ASN A 1 266 ? -13.476 -8.169 12.886 1.00 86.31 266 ASN A CA 1
ATOM 2099 C C . ASN A 1 266 ? -13.501 -7.929 14.408 1.00 86.31 266 ASN A C 1
ATOM 2101 O O . ASN A 1 266 ? -14.263 -7.101 14.920 1.00 86.31 266 ASN A O 1
ATOM 2105 N N . ALA A 1 267 ? -12.705 -8.698 15.153 1.00 87.12 267 ALA A N 1
ATOM 2106 C CA . ALA A 1 267 ? -12.735 -8.715 16.603 1.00 87.12 267 ALA A CA 1
ATOM 2107 C C . ALA A 1 267 ? -12.261 -7.374 17.179 1.00 87.12 267 ALA A C 1
ATOM 2109 O O . ALA A 1 267 ? -12.828 -6.903 18.169 1.00 87.12 267 ALA A O 1
ATOM 2110 N N . ALA A 1 268 ? -11.317 -6.698 16.511 1.00 86.00 268 ALA A N 1
ATOM 2111 C CA . ALA A 1 268 ? -10.904 -5.344 16.875 1.00 86.00 268 ALA A CA 1
ATOM 2112 C C . ALA A 1 268 ? -12.047 -4.334 16.695 1.00 86.00 268 ALA A C 1
ATOM 2114 O O . ALA A 1 268 ? -12.270 -3.475 17.552 1.00 86.00 268 ALA A O 1
ATOM 2115 N N . PHE A 1 269 ? -12.811 -4.461 15.604 1.00 88.06 269 PHE A N 1
ATOM 2116 C CA . PHE A 1 269 ? -13.982 -3.621 15.359 1.00 88.06 269 PHE A CA 1
ATOM 2117 C C . PHE A 1 269 ? -15.048 -3.847 16.438 1.00 88.06 269 PHE A C 1
ATOM 2119 O O . PHE A 1 269 ? -15.525 -2.889 17.041 1.00 88.06 269 PHE A O 1
ATOM 2126 N N . VAL A 1 270 ? -15.384 -5.102 16.742 1.00 90.69 270 VAL A N 1
ATOM 2127 C CA . VAL A 1 270 ? -16.350 -5.439 17.800 1.00 90.69 270 VAL A CA 1
ATOM 2128 C C . VAL A 1 270 ? -15.888 -4.901 19.156 1.00 90.69 270 VAL A C 1
ATOM 2130 O O . VAL A 1 270 ? -16.671 -4.263 19.862 1.00 90.69 270 VAL A O 1
ATOM 2133 N N . ALA A 1 271 ? -14.613 -5.092 19.501 1.00 91.50 271 ALA A N 1
ATOM 2134 C CA . ALA A 1 271 ? -14.047 -4.615 20.757 1.00 91.50 271 ALA A CA 1
ATOM 2135 C C . ALA A 1 271 ? -14.214 -3.102 20.922 1.00 91.50 271 ALA A C 1
ATOM 2137 O O . ALA A 1 271 ? -14.675 -2.638 21.965 1.00 91.50 271 ALA A O 1
ATOM 2138 N N . TRP A 1 272 ? -13.865 -2.329 19.893 1.00 91.06 272 TRP A N 1
ATOM 2139 C CA . TRP A 1 272 ? -13.873 -0.873 19.985 1.00 91.06 272 TRP A CA 1
ATOM 2140 C C . TRP A 1 272 ? -15.275 -0.280 19.822 1.00 91.06 272 TRP A C 1
ATOM 2142 O O . TRP A 1 272 ? -15.694 0.554 20.626 1.00 91.06 272 TRP A O 1
ATOM 2152 N N . TYR A 1 273 ? -16.036 -0.736 18.825 1.00 92.38 273 TYR A N 1
ATOM 2153 C CA . TYR A 1 273 ? -17.340 -0.151 18.531 1.00 92.38 273 TYR A CA 1
ATOM 2154 C C . TYR A 1 273 ? -18.443 -0.654 19.457 1.00 92.38 273 TYR A C 1
ATOM 2156 O O . TYR A 1 273 ? -19.248 0.141 19.931 1.00 92.38 273 TYR A O 1
ATOM 2164 N N . ILE A 1 274 ? -18.488 -1.954 19.747 1.00 93.75 274 ILE A N 1
ATOM 2165 C CA . ILE A 1 274 ? -19.527 -2.521 20.614 1.00 93.75 274 ILE A CA 1
ATOM 2166 C C . ILE A 1 274 ? -19.074 -2.457 22.071 1.00 93.75 274 ILE A C 1
ATOM 2168 O O . ILE A 1 274 ? -19.812 -1.963 22.921 1.00 93.75 274 ILE A O 1
ATOM 2172 N N . GLY A 1 275 ? -17.850 -2.901 22.361 1.00 94.19 275 GLY A N 1
ATOM 2173 C CA . GLY A 1 275 ? -17.290 -2.839 23.710 1.00 94.19 275 GLY A CA 1
ATOM 2174 C C . GLY A 1 275 ? -16.994 -1.404 24.155 1.00 94.19 275 GLY A C 1
ATOM 2175 O O . GLY A 1 275 ? -17.524 -0.955 25.166 1.00 94.19 275 GLY A O 1
ATOM 2176 N N . GLY A 1 276 ? -16.192 -0.661 23.390 1.00 95.19 276 GLY A N 1
ATOM 2177 C CA . GLY A 1 276 ? -15.738 0.695 23.729 1.00 95.19 276 GLY A CA 1
ATOM 2178 C C . GLY A 1 276 ? -16.859 1.734 23.786 1.00 95.19 276 GLY A C 1
ATOM 2179 O O . GLY A 1 276 ? -17.112 2.295 24.854 1.00 95.19 276 GLY A O 1
ATOM 2180 N N . PHE A 1 277 ? -17.579 1.979 22.683 1.00 95.50 277 PHE A N 1
ATOM 2181 C CA . PHE A 1 277 ? -18.722 2.910 22.734 1.00 95.50 277 PHE A CA 1
ATOM 2182 C C . PHE A 1 277 ? -19.849 2.399 23.630 1.00 95.50 277 PHE A C 1
ATOM 2184 O O . PHE A 1 277 ? -20.492 3.206 24.304 1.00 95.50 277 PHE A O 1
ATOM 2191 N N . GLY A 1 278 ? -20.067 1.082 23.693 1.00 95.38 278 GLY A N 1
ATOM 2192 C CA . GLY A 1 278 ? -21.009 0.489 24.639 1.00 95.38 278 GLY A CA 1
ATOM 2193 C C . GLY A 1 278 ? -20.641 0.805 26.086 1.00 95.38 278 GLY A C 1
ATOM 2194 O O . GLY A 1 278 ? -21.514 1.181 26.863 1.00 95.38 278 GLY A O 1
ATOM 2195 N N . LEU A 1 279 ? -19.355 0.747 26.442 1.00 96.12 279 LEU A N 1
ATOM 2196 C CA . LEU A 1 279 ? -18.857 1.088 27.773 1.00 96.12 279 LEU A CA 1
ATOM 2197 C C . LEU A 1 279 ? -19.051 2.575 28.071 1.00 96.12 279 LEU A C 1
ATOM 2199 O O . LEU A 1 279 ? -19.558 2.915 29.139 1.00 96.12 279 LEU A O 1
ATOM 2203 N N . ILE A 1 280 ? -18.720 3.458 27.124 1.00 95.88 280 ILE A N 1
ATOM 2204 C CA . ILE A 1 280 ? -18.960 4.904 27.258 1.00 95.88 280 ILE A CA 1
ATOM 2205 C C . ILE A 1 280 ? -20.453 5.168 27.499 1.00 95.88 280 ILE A C 1
ATOM 2207 O O . ILE A 1 280 ? -20.821 5.848 28.458 1.00 95.88 280 ILE A O 1
ATOM 2211 N N . GLY A 1 281 ? -21.326 4.581 26.677 1.00 94.62 281 GLY A N 1
ATOM 2212 C CA . GLY A 1 281 ? -22.776 4.701 26.820 1.00 94.62 281 GLY A CA 1
ATOM 2213 C C . GLY A 1 281 ? -23.292 4.143 28.149 1.00 94.62 281 GLY A C 1
ATOM 2214 O O . GLY A 1 281 ? -24.116 4.780 28.808 1.00 94.62 281 GLY A O 1
ATOM 2215 N N . ALA A 1 282 ? -22.775 2.994 28.586 1.00 93.44 282 ALA A N 1
ATOM 2216 C CA . ALA A 1 282 ? -23.143 2.358 29.847 1.00 93.44 282 ALA A CA 1
ATOM 2217 C C . ALA A 1 282 ? -22.740 3.209 31.057 1.00 93.44 282 ALA A C 1
ATOM 2219 O O . ALA A 1 282 ? -23.533 3.370 31.985 1.00 93.44 282 ALA A O 1
ATOM 2220 N N . LEU A 1 283 ? -21.543 3.802 31.035 1.00 92.75 283 LEU A N 1
ATOM 2221 C CA . LEU A 1 283 ? -21.085 4.721 32.075 1.00 92.75 283 LEU A CA 1
ATOM 2222 C C . LEU A 1 283 ? -21.954 5.979 32.111 1.00 92.75 283 LEU A C 1
ATOM 2224 O O . LEU A 1 283 ? -22.430 6.349 33.184 1.00 92.75 283 LEU A O 1
ATOM 2228 N N . CYS A 1 284 ? -22.241 6.589 30.957 1.00 92.38 284 CYS A N 1
ATOM 2229 C CA . CYS A 1 284 ? -23.172 7.715 30.871 1.00 92.38 284 CYS A CA 1
ATOM 2230 C C . CYS A 1 284 ? -24.537 7.355 31.473 1.00 92.38 284 CYS A C 1
ATOM 2232 O O . CYS A 1 284 ? -25.050 8.067 32.334 1.00 92.38 284 CYS A O 1
ATOM 2234 N N . PHE A 1 285 ? -25.107 6.215 31.093 1.00 90.25 285 PHE A N 1
ATOM 2235 C CA . PHE A 1 285 ? -26.372 5.745 31.649 1.00 90.25 285 PHE A CA 1
ATOM 2236 C C . PHE A 1 285 ? -26.317 5.606 33.180 1.00 90.25 285 PHE A C 1
ATOM 2238 O O . PHE A 1 285 ? -27.173 6.138 33.884 1.00 90.25 285 PHE A O 1
ATOM 2245 N N . VAL A 1 286 ? -25.277 4.956 33.702 1.00 88.38 286 VAL A N 1
ATOM 2246 C CA . VAL A 1 286 ? -25.088 4.684 35.135 1.00 88.38 286 VAL A CA 1
ATOM 2247 C C . VAL A 1 286 ? -24.829 5.955 35.960 1.00 88.38 286 VAL A C 1
ATOM 2249 O O . VAL A 1 286 ? -25.210 6.023 37.134 1.00 88.38 286 VAL A O 1
ATOM 2252 N N . PHE A 1 287 ? -24.176 6.969 35.388 1.00 85.31 287 PHE A N 1
ATOM 2253 C CA . PHE A 1 287 ? -23.884 8.228 36.082 1.00 85.31 287 PHE A CA 1
ATOM 2254 C C . PHE A 1 287 ? -25.009 9.261 35.984 1.00 85.31 287 PHE A C 1
ATOM 2256 O O . PHE A 1 287 ? -25.253 9.972 36.959 1.00 85.31 287 PHE A O 1
ATOM 2263 N N . PHE A 1 288 ? -25.717 9.336 34.855 1.00 86.06 288 PHE A N 1
ATOM 2264 C CA . PHE A 1 288 ? -26.738 10.366 34.633 1.00 86.06 288 PHE A CA 1
ATOM 2265 C C . PHE A 1 288 ? -28.161 9.914 34.972 1.00 86.06 288 PHE A C 1
ATOM 2267 O O . PHE A 1 288 ? -29.022 10.751 35.257 1.00 86.06 288 PHE A O 1
ATOM 2274 N N . VAL A 1 289 ? -28.427 8.607 35.014 1.00 84.94 289 VAL A N 1
ATOM 2275 C CA . VAL A 1 289 ? -29.712 8.073 35.474 1.00 84.94 289 VAL A CA 1
ATOM 2276 C C . VAL A 1 289 ? -29.581 7.661 36.937 1.00 84.94 289 VAL A C 1
ATOM 2278 O O . VAL A 1 289 ? -28.644 6.979 37.333 1.00 84.94 289 VAL A O 1
ATOM 2281 N N . SER A 1 290 ? -30.537 8.075 37.769 1.00 86.00 290 SER A N 1
ATOM 2282 C CA . SER A 1 290 ? -30.647 7.665 39.177 1.00 86.00 290 SER A CA 1
ATOM 2283 C C . SER A 1 290 ? -31.952 6.906 39.371 1.00 86.00 290 SER A C 1
ATOM 2285 O O . SER A 1 290 ? -32.988 7.292 38.830 1.00 86.00 290 SER A O 1
ATOM 2287 N N . HIS A 1 291 ? -31.905 5.811 40.128 1.00 88.56 291 HIS A N 1
ATOM 2288 C CA . HIS A 1 291 ? -33.114 5.115 40.555 1.00 88.56 291 HIS A CA 1
ATOM 2289 C C . HIS A 1 291 ? -33.634 5.819 41.799 1.00 88.56 291 HIS A C 1
ATOM 2291 O O . HIS A 1 291 ? -32.948 5.839 42.818 1.00 88.56 291 HIS A O 1
ATOM 2297 N N . ARG A 1 292 ? -34.830 6.394 41.698 1.00 89.12 292 ARG A N 1
ATOM 2298 C CA . ARG A 1 292 ? -35.479 7.155 42.766 1.00 89.12 292 ARG A CA 1
ATOM 2299 C C . ARG A 1 292 ? -36.747 6.452 43.205 1.00 89.12 292 ARG A C 1
ATOM 2301 O O . ARG A 1 292 ? -37.493 5.930 42.374 1.00 89.12 292 ARG A O 1
ATOM 2308 N N . ARG A 1 293 ? -36.993 6.468 44.507 1.00 89.75 293 ARG A N 1
ATOM 2309 C CA . ARG A 1 293 ? -38.153 5.878 45.167 1.00 89.75 293 ARG A CA 1
ATOM 2310 C C . ARG A 1 293 ? -38.734 6.879 46.140 1.00 89.75 293 ARG A C 1
ATOM 2312 O O . ARG A 1 293 ? -37.986 7.513 46.878 1.00 89.75 293 ARG A O 1
ATOM 2319 N N . ILE A 1 294 ? -40.051 7.004 46.128 1.00 89.00 294 ILE A N 1
ATOM 2320 C CA . ILE A 1 294 ? -40.801 7.841 47.056 1.00 89.00 294 ILE A CA 1
ATOM 2321 C C . ILE A 1 294 ? -41.934 6.998 47.630 1.00 89.00 294 ILE A C 1
ATOM 2323 O O . ILE A 1 294 ? -42.6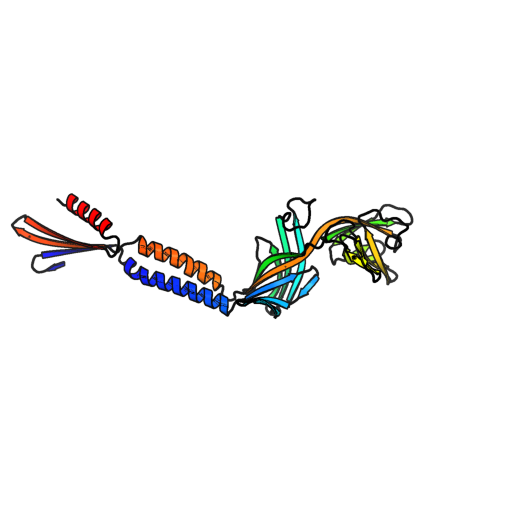23 6.281 46.900 1.00 89.00 294 ILE A O 1
ATOM 2327 N N . TRP A 1 295 ? -42.111 7.093 48.940 1.00 91.31 295 TRP A N 1
ATOM 2328 C CA . TRP A 1 295 ? -43.197 6.492 49.694 1.00 91.31 295 TRP A CA 1
ATOM 2329 C C . TRP A 1 295 ? -43.976 7.601 50.396 1.00 91.31 295 TRP A C 1
ATOM 2331 O O . TRP A 1 295 ? -43.371 8.477 51.009 1.00 91.31 295 TRP A O 1
ATOM 2341 N N . ALA A 1 296 ? -45.301 7.544 50.329 1.00 87.25 296 ALA A N 1
ATOM 2342 C CA . ALA A 1 296 ? -46.189 8.378 51.127 1.00 87.25 296 ALA A CA 1
ATOM 2343 C C . ALA A 1 296 ? -47.071 7.479 51.991 1.00 87.25 296 ALA A C 1
ATOM 2345 O O . ALA A 1 296 ? -47.679 6.532 51.486 1.00 87.25 296 ALA A O 1
ATOM 2346 N N . LEU A 1 297 ? -47.130 7.774 53.282 1.00 86.50 297 LEU A N 1
ATOM 2347 C CA . LEU A 1 297 ? -48.065 7.193 54.229 1.00 86.50 297 LEU A CA 1
ATOM 2348 C C . LEU A 1 297 ? -49.078 8.270 54.598 1.00 86.50 297 LEU A C 1
ATOM 2350 O O . LEU A 1 297 ? -48.694 9.294 55.151 1.00 86.50 297 LEU A O 1
ATOM 2354 N N . ILE A 1 298 ? -50.346 8.029 54.293 1.00 84.50 298 ILE A N 1
ATOM 2355 C CA . ILE A 1 298 ? -51.452 8.926 54.616 1.00 84.50 298 ILE A CA 1
ATOM 2356 C C . ILE A 1 298 ? -52.264 8.261 55.729 1.00 84.50 298 ILE A C 1
ATOM 2358 O O . ILE A 1 298 ? -52.790 7.159 55.542 1.00 84.50 298 ILE A O 1
ATOM 2362 N N . ASP A 1 299 ? -52.319 8.914 56.887 1.00 83.44 299 ASP A N 1
ATOM 2363 C CA . ASP A 1 299 ? -53.056 8.482 58.075 1.00 83.44 299 ASP A CA 1
ATOM 2364 C C . ASP A 1 299 ? -54.191 9.474 58.359 1.00 83.44 299 ASP A C 1
ATOM 2366 O O . ASP A 1 299 ? -53.981 10.688 58.333 1.00 83.44 299 ASP A O 1
ATOM 2370 N N . LYS A 1 300 ? -55.409 8.980 58.595 1.00 76.06 300 LYS A N 1
ATOM 2371 C CA . LYS A 1 300 ? -56.570 9.836 58.879 1.00 76.06 300 LYS A CA 1
ATOM 2372 C C . LYS A 1 300 ? -56.703 9.987 60.394 1.00 76.06 300 LYS A C 1
ATOM 2374 O O . LYS A 1 300 ? -56.957 8.995 61.072 1.00 76.06 300 LYS A O 1
ATOM 2379 N N . LYS A 1 301 ? -56.526 11.204 60.920 1.00 70.69 301 LYS A N 1
ATOM 2380 C CA . LYS A 1 301 ? -56.586 11.470 62.369 1.00 70.69 301 LYS A CA 1
ATOM 2381 C C . LYS A 1 301 ? -57.994 11.854 62.845 1.00 70.6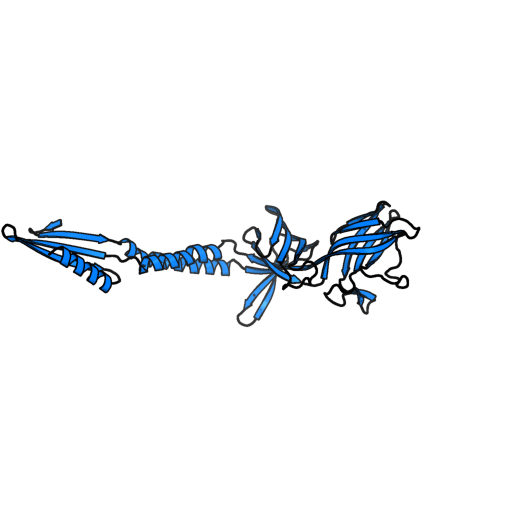9 301 LYS A C 1
ATOM 2383 O O . LYS A 1 301 ? -58.465 11.244 63.797 1.00 70.69 301 LYS A O 1
ATOM 2388 N N . GLU A 1 302 ? -58.678 12.786 62.173 1.00 68.88 302 GLU A N 1
ATOM 2389 C CA . GLU A 1 302 ? -60.037 13.271 62.520 1.00 68.88 302 GLU A CA 1
ATOM 2390 C C . GLU A 1 302 ? -60.876 13.562 61.248 1.00 68.88 302 GLU A C 1
ATOM 2392 O O . GLU A 1 302 ? -60.382 13.366 60.132 1.00 68.88 302 GLU A O 1
ATOM 2397 N N . GLU A 1 303 ? -62.155 13.963 61.376 1.00 59.09 303 GLU A N 1
ATOM 2398 C CA . GLU A 1 303 ? -62.954 14.443 60.228 1.00 59.09 303 GLU A CA 1
ATOM 2399 C C . GLU A 1 303 ? -62.228 15.641 59.582 1.00 59.09 303 GLU A C 1
ATOM 2401 O O . GLU A 1 303 ? -62.021 16.668 60.215 1.00 59.09 303 GLU A O 1
ATOM 2406 N N . ASP A 1 304 ? -61.771 15.450 58.340 1.00 68.38 304 ASP A N 1
ATOM 2407 C CA . ASP A 1 304 ? -60.991 16.375 57.496 1.00 68.38 304 ASP A CA 1
ATOM 2408 C C . ASP A 1 304 ? -59.504 16.637 57.827 1.00 68.38 304 ASP A C 1
ATOM 2410 O O . ASP A 1 304 ? -58.862 17.427 57.133 1.00 68.38 304 ASP A O 1
ATOM 2414 N N . LEU A 1 305 ? -58.887 15.908 58.770 1.00 74.44 305 LEU A N 1
ATOM 2415 C CA . LEU A 1 305 ? -57.438 16.002 59.039 1.00 74.44 305 LEU A CA 1
ATOM 2416 C C . LEU A 1 305 ? -56.663 14.737 58.633 1.00 74.44 305 LEU A C 1
ATOM 2418 O O . LEU A 1 305 ? -56.821 13.659 59.217 1.00 74.44 305 LEU A O 1
ATOM 2422 N N . PHE A 1 306 ? -55.766 14.902 57.654 1.00 77.88 306 PHE A N 1
ATOM 2423 C CA . PHE A 1 306 ? -54.861 13.866 57.153 1.00 77.88 306 PHE A CA 1
ATOM 2424 C C . PHE A 1 306 ? -53.409 14.181 57.529 1.00 77.88 306 PHE A C 1
ATOM 2426 O O . PHE A 1 306 ? -52.902 15.261 57.238 1.00 77.88 306 PHE A O 1
ATOM 2433 N N . GLU A 1 307 ? -52.717 13.219 58.134 1.00 81.12 307 GLU A N 1
ATOM 2434 C CA . GLU A 1 307 ? -51.273 13.275 58.350 1.00 81.12 307 GLU A CA 1
ATOM 2435 C C . GLU A 1 307 ? -50.565 12.538 57.212 1.00 81.12 307 GLU A C 1
ATOM 2437 O O . GLU A 1 307 ? -50.836 11.363 56.956 1.00 81.12 307 GLU A O 1
ATOM 2442 N N . VAL A 1 308 ? -49.650 13.227 56.524 1.00 82.62 308 VAL A N 1
ATOM 2443 C CA . VAL A 1 308 ? -48.886 12.656 55.411 1.00 82.62 308 VAL A CA 1
ATOM 2444 C C . VAL A 1 308 ? -47.413 12.560 55.793 1.00 82.62 308 VAL A C 1
ATOM 2446 O O . VAL A 1 308 ? -46.728 13.567 55.945 1.00 82.62 308 VAL A O 1
ATOM 2449 N N . VAL A 1 309 ? -46.902 11.334 55.905 1.00 85.25 309 VAL A N 1
ATOM 2450 C CA . VAL A 1 309 ? -45.475 11.059 56.111 1.00 85.25 309 VAL A CA 1
ATOM 2451 C C . VAL A 1 309 ? -44.853 10.666 54.777 1.00 85.25 309 VAL A C 1
ATOM 2453 O O . VAL A 1 309 ? -45.221 9.652 54.181 1.00 85.25 309 VAL A O 1
ATOM 2456 N N . LEU A 1 310 ? -43.892 11.461 54.307 1.00 87.44 310 LEU A N 1
ATOM 2457 C CA . LEU A 1 310 ? -43.179 11.235 53.051 1.00 87.44 310 LEU A CA 1
ATOM 2458 C C . LEU A 1 310 ? -41.754 10.747 53.322 1.00 87.44 310 LEU A C 1
ATOM 2460 O O . LEU A 1 310 ? -41.007 11.359 54.080 1.00 87.44 310 LEU A O 1
ATOM 2464 N N . GLY A 1 311 ? -41.364 9.660 52.662 1.00 87.38 311 GLY A N 1
ATOM 2465 C CA . GLY A 1 311 ? -40.004 9.129 52.664 1.00 87.38 311 GLY A CA 1
ATOM 2466 C C . GLY A 1 311 ? -39.481 8.972 51.241 1.00 87.38 311 GLY A C 1
ATOM 2467 O O . GLY A 1 311 ? -40.237 8.654 50.325 1.00 87.38 311 GLY A O 1
ATOM 2468 N N . GLY A 1 312 ? -38.182 9.170 51.038 1.00 88.38 312 GLY A N 1
ATOM 2469 C CA . GLY A 1 312 ? -37.551 9.043 49.728 1.00 88.38 312 GLY A CA 1
ATOM 2470 C C . GLY A 1 312 ? -36.199 8.347 49.808 1.00 88.38 312 GLY A C 1
ATOM 2471 O O . GLY A 1 312 ? -35.525 8.399 50.830 1.00 88.38 312 GLY A O 1
ATOM 2472 N N . ASN A 1 313 ? -35.805 7.676 48.729 1.00 88.44 313 ASN A N 1
ATOM 2473 C CA . ASN A 1 313 ? -34.481 7.077 48.584 1.00 88.44 313 ASN A CA 1
ATOM 2474 C C . ASN A 1 313 ? -34.022 7.186 47.122 1.00 88.44 313 ASN A C 1
ATOM 2476 O O . ASN A 1 313 ? -34.815 6.992 46.196 1.00 88.44 313 ASN A O 1
ATOM 2480 N N . THR A 1 314 ? -32.741 7.471 46.912 1.00 87.94 314 THR A N 1
ATOM 2481 C CA . THR A 1 314 ? -32.087 7.434 45.605 1.00 87.94 314 THR A CA 1
ATOM 2482 C C . THR A 1 314 ? -30.830 6.582 45.692 1.00 87.94 314 THR A C 1
ATOM 2484 O O . THR A 1 314 ? -30.116 6.616 46.684 1.00 87.94 314 THR A O 1
ATOM 2487 N N . ASN A 1 315 ? -30.525 5.817 44.646 1.00 82.62 315 ASN A N 1
ATOM 2488 C CA . ASN A 1 315 ? -29.314 4.993 44.647 1.00 82.62 315 ASN A CA 1
ATOM 2489 C C . ASN A 1 315 ? -28.017 5.796 44.439 1.00 82.62 315 ASN A C 1
ATOM 2491 O O . ASN A 1 315 ? -26.932 5.255 44.637 1.00 82.62 315 ASN A O 1
ATOM 2495 N N . ARG A 1 316 ? -28.129 7.035 43.945 1.00 78.44 316 ARG A N 1
ATOM 2496 C CA . ARG A 1 316 ? -27.026 7.948 43.621 1.00 78.44 316 ARG A CA 1
ATOM 2497 C C . ARG A 1 316 ? -27.494 9.395 43.716 1.00 78.44 316 ARG A C 1
ATOM 2499 O O . ARG A 1 316 ? -28.684 9.666 43.549 1.00 78.44 316 ARG A O 1
ATOM 2506 N N . ASN A 1 317 ? -26.540 10.312 43.879 1.00 82.69 317 ASN A N 1
ATOM 2507 C CA . ASN A 1 317 ? -26.781 11.754 43.977 1.00 82.69 317 ASN A CA 1
ATOM 2508 C C . ASN A 1 317 ? -27.829 12.095 45.056 1.00 82.69 317 ASN A C 1
ATOM 2510 O O . ASN A 1 317 ? -28.878 12.673 44.765 1.00 82.69 317 ASN A O 1
ATOM 2514 N N . GLU A 1 318 ? -27.552 11.674 46.293 1.00 83.56 318 GLU A N 1
ATOM 2515 C CA . GLU A 1 318 ? -28.448 11.852 47.442 1.00 83.56 318 GLU A CA 1
ATOM 2516 C C . GLU A 1 318 ? -28.748 13.326 47.713 1.00 83.56 318 GLU A C 1
ATOM 2518 O O . GLU A 1 318 ? -29.917 13.688 47.801 1.00 83.56 318 GLU A O 1
ATOM 2523 N N . GLN A 1 319 ? -27.728 14.189 47.705 1.00 84.38 319 GLN A N 1
ATOM 2524 C CA . GLN A 1 319 ? -27.883 15.635 47.915 1.00 84.38 319 GLN A CA 1
ATOM 2525 C C . GLN A 1 319 ? -28.822 16.278 46.880 1.00 84.38 319 GLN A C 1
ATOM 2527 O O . GLN A 1 319 ? -29.787 16.951 47.234 1.00 84.38 319 GLN A O 1
ATOM 2532 N N . GLY A 1 320 ? -28.614 16.008 45.584 1.00 84.44 320 GLY A N 1
ATOM 2533 C CA . GLY A 1 320 ? -29.472 16.562 44.533 1.00 84.44 320 GLY A CA 1
ATOM 2534 C C . GLY A 1 320 ? -30.902 16.008 44.545 1.00 84.44 320 GLY A C 1
ATOM 2535 O O . GLY A 1 320 ? -31.825 16.653 44.036 1.00 84.44 320 GLY A O 1
ATOM 2536 N N . PHE A 1 321 ? -31.110 14.812 45.101 1.00 87.50 321 PHE A N 1
ATOM 2537 C CA . PHE A 1 321 ? -32.447 14.283 45.359 1.00 87.50 321 PHE A CA 1
ATOM 2538 C C . PHE A 1 321 ? -33.085 14.944 46.582 1.00 87.50 321 PHE A C 1
ATOM 2540 O O . PHE A 1 321 ? -34.252 15.315 46.499 1.00 87.50 321 PHE A O 1
ATOM 2547 N N . GLU A 1 322 ? -32.332 15.145 47.665 1.00 87.88 322 GLU A N 1
ATOM 2548 C CA . GLU A 1 322 ? -32.793 15.803 48.888 1.00 87.88 322 GLU A CA 1
ATOM 2549 C C . GLU A 1 322 ? -33.313 17.218 48.602 1.00 87.88 322 GLU A C 1
ATOM 2551 O O . GLU A 1 322 ? -34.424 17.554 49.007 1.00 87.88 322 GLU A O 1
ATOM 2556 N N . ASP A 1 323 ? -32.587 18.015 47.815 1.00 88.94 323 ASP A N 1
ATOM 2557 C CA . ASP A 1 323 ? -33.022 19.363 47.427 1.00 88.94 323 ASP A CA 1
ATOM 2558 C C . ASP A 1 323 ? -34.334 19.351 46.631 1.00 88.94 323 ASP A C 1
ATOM 2560 O O . ASP A 1 323 ? -35.232 20.168 46.853 1.00 88.94 323 ASP A O 1
ATOM 2564 N N . LYS A 1 324 ? -34.477 18.402 45.697 1.00 86.88 324 LYS A N 1
ATOM 2565 C CA . LYS A 1 324 ? -35.719 18.225 44.925 1.00 86.88 324 LYS A CA 1
ATOM 2566 C C . LYS A 1 324 ? -36.864 17.743 45.807 1.00 86.88 324 LYS A C 1
ATOM 2568 O O . LYS A 1 324 ? -37.998 18.171 45.611 1.00 86.88 324 LYS A O 1
ATOM 2573 N N . PHE A 1 325 ? -36.571 16.874 46.768 1.00 87.62 325 PHE A N 1
ATOM 2574 C CA . PHE A 1 325 ? -37.545 16.345 47.710 1.00 87.62 325 PHE A CA 1
ATOM 2575 C C . PHE A 1 325 ? -38.042 17.434 48.669 1.00 87.62 325 PHE A C 1
ATOM 2577 O O . PHE A 1 325 ? -39.246 17.570 48.858 1.00 87.62 325 PHE A O 1
ATOM 2584 N N . LYS A 1 326 ? -37.151 18.293 49.182 1.00 87.38 326 LYS A N 1
ATOM 2585 C CA . LYS A 1 326 ? -37.514 19.472 49.988 1.00 87.38 326 LYS A CA 1
ATOM 2586 C C . LYS A 1 326 ? -38.407 20.448 49.221 1.00 87.38 326 LYS A C 1
ATOM 2588 O O . LYS A 1 326 ? -39.403 20.907 49.768 1.00 87.38 326 LYS A O 1
ATOM 2593 N N . LYS A 1 327 ? -38.106 20.721 47.946 1.00 87.69 327 LYS A N 1
ATOM 2594 C CA . LYS A 1 327 ? -38.980 21.543 47.086 1.00 87.69 327 LYS A CA 1
ATOM 2595 C C . LYS A 1 327 ? -40.363 20.918 46.890 1.00 87.69 327 LYS A C 1
ATOM 2597 O O . LYS A 1 327 ? -41.358 21.631 46.889 1.00 87.69 327 LYS A O 1
ATOM 2602 N N . LEU A 1 328 ? -40.434 19.594 46.742 1.00 84.88 328 LEU A N 1
ATOM 2603 C CA . LEU A 1 328 ? -41.708 18.882 46.646 1.00 84.88 328 LEU A CA 1
ATOM 2604 C C . LEU A 1 328 ? -42.527 19.021 47.939 1.00 84.88 328 LEU A C 1
ATOM 2606 O O . LEU A 1 328 ? -43.722 19.279 47.860 1.00 84.88 328 LEU A O 1
ATOM 2610 N N . LEU A 1 329 ? -41.882 18.914 49.107 1.00 83.88 329 LEU A N 1
ATOM 2611 C CA . LEU A 1 329 ? -42.524 19.133 50.408 1.00 83.88 329 LEU A CA 1
ATOM 2612 C C . LEU A 1 329 ? -43.052 20.565 50.565 1.00 83.88 329 LEU A C 1
ATOM 2614 O O . LEU A 1 329 ? -44.154 20.746 51.064 1.00 83.88 329 LEU A O 1
ATOM 2618 N N . GLN A 1 330 ? -42.300 21.572 50.110 1.00 85.69 330 GLN A N 1
ATOM 2619 C CA . GLN A 1 330 ? -42.736 22.972 50.165 1.00 85.69 330 GLN A CA 1
ATOM 2620 C C . GLN A 1 330 ? -43.973 23.256 49.307 1.00 85.69 330 GLN A C 1
ATOM 2622 O O . GLN A 1 330 ? -44.783 24.076 49.703 1.00 85.69 330 GLN A O 1
ATOM 2627 N N . ASN A 1 331 ? -44.127 22.589 48.161 1.00 82.44 331 ASN A N 1
ATOM 2628 C CA . ASN A 1 331 ? -45.286 22.777 47.280 1.00 82.44 331 ASN A CA 1
ATOM 2629 C C . ASN A 1 331 ? -46.546 22.026 47.745 1.00 82.44 331 ASN A C 1
ATOM 2631 O O . ASN A 1 331 ? -47.617 22.243 47.183 1.00 82.44 331 ASN A O 1
ATOM 2635 N N . LEU A 1 332 ? -46.403 21.073 48.671 1.00 74.69 332 LEU A N 1
ATOM 2636 C CA . LEU A 1 332 ? -47.509 20.278 49.217 1.00 74.69 332 LEU A CA 1
ATOM 2637 C C . LEU A 1 332 ? -48.123 20.901 50.481 1.00 74.69 332 LEU A C 1
ATOM 2639 O O . LEU A 1 332 ? -49.217 20.488 50.861 1.00 74.69 332 LEU A O 1
ATOM 2643 N N . ASN A 1 333 ? -47.421 21.852 51.108 1.00 58.69 333 ASN A N 1
ATOM 2644 C CA . ASN A 1 333 ? -47.901 22.678 52.222 1.00 58.69 333 ASN A CA 1
ATOM 2645 C C . ASN A 1 333 ? -48.543 23.969 51.710 1.00 58.69 333 ASN A C 1
ATOM 2647 O O . ASN A 1 333 ? -49.476 24.451 52.383 1.00 58.69 333 ASN A O 1
#

Secondary structure (DSSP, 8-state):
-EETTEEEEEEEE-TTHHHHHHHHHHHHHHHHHHHHHHHHH-EEEEEEE-TT-EEEEEEEEEEETTEEEEEEEEEEEEEEEEEEEEEESSTTS-SSGGGEEEEEEEEEEEETTTEEEEEEEBTTB-EEETTEEEEEEEEEEEEEEEEEEEEEEETTS-PPEEEEEETT-EEE-TTS-EEEEEEEETBEEE-TTS-EEES-SS-SB-EEEEEEE-TT--EEEEEEESS---TTSGGGS-BTTEEEEEEEEEEEEEEEEEEEEE-TT-HHHIIIIIIIHHHHHHHHHHHH---EEEEEEEEEEETTEEEEEEEEEESS-HHHHHHHHHHHHHHH-

Solvent-accessible surface area (backbone atoms only — not comparable to full-atom values): 17759 Å² total; per-residue (Å²): 93,76,59,95,82,28,42,41,48,78,50,75,46,46,71,67,39,76,50,26,64,57,48,32,51,52,15,49,49,41,22,51,51,17,43,50,48,26,63,74,70,25,51,47,29,42,34,81,41,33,63,77,41,71,43,38,68,33,34,35,62,45,82,49,100,90,48,79,48,74,45,82,44,74,55,95,38,37,40,30,22,71,41,61,47,55,43,47,69,50,85,84,59,61,82,48,75,92,33,51,69,41,48,38,40,32,37,32,37,46,28,91,87,82,45,76,48,76,48,63,32,25,70,93,38,66,36,77,55,95,37,34,35,36,34,66,68,52,68,46,58,40,36,27,52,42,39,34,34,35,38,33,38,44,71,91,63,70,81,66,46,75,47,76,46,45,60,84,30,68,48,68,47,97,84,54,32,35,38,35,54,70,49,59,26,16,15,56,42,66,47,98,85,70,44,86,39,57,80,48,46,53,76,79,40,37,29,38,36,32,41,34,33,40,74,87,69,50,75,47,82,46,44,22,33,56,60,90,67,58,82,86,39,79,68,53,48,63,56,96,63,24,32,53,31,30,72,47,66,42,71,19,56,52,29,41,28,35,32,36,37,36,34,75,76,46,20,52,56,46,9,48,60,51,9,44,50,38,28,54,51,25,49,50,47,47,70,74,45,49,31,38,38,39,40,37,41,40,38,70,78,54,98,92,42,73,49,73,51,76,48,74,50,51,82,49,65,56,68,72,46,49,57,54,50,52,53,52,54,61,76,74,109

Mean predicted aligned error: 9.98 Å

pLDDT: mean 87.96, std 8.56, range [54.41, 96.88]

Sequence (333 aa):
TEKKGKLFVFGESGRWNRLGAYIVHVALLTLFIGHFCSLQFGFDADVRMMPGQVTNEIQLIEFNLDQQERYAASLPFTITCTDIQQKLIDPKGSIEINNTLDWRTQIRIDDPEYGAVVADVSLNKPFEYRGYRFFQASAITLGSARNMTLELIPQEGGEPLTINLARNGSTTLPDGTKVDYEAFFPDFTFNSEGKPDTRSAAYNNPAVVLNITTPASEKSRVYAFAGNVSDKIPVGAPKAGYKWRLKEFEKSPLAHVLSIKYDPFNAAFVAWYIGGFGLIGALCFVFFVSHRRIWALIDKKEEDLFEVVLGGNTNRNEQGFEDKFKKLLQNLN